Protein AF-A0A970I4Y8-F1 (afdb_monomer_lite)

Foldseek 3Di:
DDDDDDDDDDDDDDDDDDDDDDDDDPPDDPPDPDPPPPPPPDPADDDPDLEAEAEAEQDPVQWDDPLWEIEREFDDAADPDEHHYEYADPSDDPVLVQDLVFDVVNHFKYWYKYFPVVVVVVQVVVCVVDPPDDDDDFRKMKIWIWGDDPPGIDIHIDIDRCPPPVRHHHYHYDHHDDDPPKQKFQDKDWADACVVPHDPVVVLVVVLVVLQVVLCVVVVHDFDQPDKDAPDDRRTIMTTTSCPVDDPNSSRVSRVVSCVSVVHDIDHYTYIDID

Radius of gyration: 30.37 Å; chains: 1; bounding box: 74×80×84 Å

pLDDT: mean 82.79, std 20.63, range [27.03, 98.25]

Secondary structure (DSSP, 8-state):
------------------------------------PPP----------SEEEEEEEE-GGGEEESSSEEEE-S-----SSPEEEEE--TTS-GGGGT-TTTS-TT--EEEEEEE-HHHHHHHHHHHHHSTT-------EEEEEEEEE-SS-EEEEEEEEETT-TTS--EEEEE---PPTTPPEESEEEEE--SSTTPPGGGGGHHHHHHHHHHHHHHHT-----SEEEE-SSSS-EEEEE--TTS-HHHHHHHHHHHHHHTTPPSPEEE--EE-

Structure (mmCIF, N/CA/C/O backbone):
data_AF-A0A970I4Y8-F1
#
_entry.id   AF-A0A970I4Y8-F1
#
loop_
_atom_site.group_PDB
_atom_site.id
_atom_site.type_symbol
_atom_site.label_atom_id
_atom_site.label_alt_id
_atom_site.label_comp_id
_atom_site.label_asym_id
_atom_site.label_entity_id
_atom_site.label_seq_id
_atom_site.pdbx_PDB_ins_code
_atom_site.Cartn_x
_atom_site.Cartn_y
_atom_site.Cartn_z
_atom_site.occupancy
_atom_site.B_iso_or_equiv
_atom_site.auth_seq_id
_atom_site.auth_comp_id
_atom_site.auth_asym_id
_atom_site.auth_atom_id
_atom_site.pdbx_PDB_model_num
ATOM 1 N N . MET A 1 1 ? 44.609 -2.420 54.137 1.00 35.28 1 MET A N 1
ATOM 2 C CA . MET A 1 1 ? 46.014 -2.888 54.235 1.00 35.28 1 MET A CA 1
ATOM 3 C C . MET A 1 1 ? 46.009 -4.396 53.995 1.00 35.28 1 MET A C 1
ATOM 5 O O . MET A 1 1 ? 45.432 -5.102 54.798 1.00 35.28 1 MET A O 1
ATOM 9 N N . LYS A 1 2 ? 46.221 -4.846 52.751 1.00 36.97 2 LYS A N 1
ATOM 10 C CA . LYS A 1 2 ? 47.486 -5.354 52.164 1.00 36.97 2 LYS A CA 1
ATOM 11 C C . LYS A 1 2 ? 48.001 -6.670 52.781 1.00 36.97 2 LYS A C 1
ATOM 13 O O . LYS A 1 2 ? 48.524 -6.631 53.887 1.00 36.97 2 LYS A O 1
ATOM 18 N N . ARG A 1 3 ? 47.933 -7.742 51.965 1.00 36.00 3 ARG A N 1
ATOM 19 C CA . ARG A 1 3 ? 48.848 -8.903 51.732 1.00 36.00 3 ARG A CA 1
ATOM 20 C C . ARG A 1 3 ? 47.960 -10.098 51.326 1.00 36.00 3 ARG A C 1
ATOM 22 O O . ARG A 1 3 ? 47.143 -10.507 52.131 1.00 36.00 3 ARG A O 1
ATOM 29 N N . LEU A 1 4 ? 47.848 -10.551 50.072 1.00 37.81 4 LEU A N 1
ATOM 30 C CA . LEU A 1 4 ? 48.810 -10.946 49.021 1.00 37.81 4 LEU A CA 1
ATOM 31 C C . LEU A 1 4 ? 49.677 -12.159 49.408 1.00 37.81 4 LEU A C 1
ATOM 33 O O . LEU A 1 4 ? 50.537 -12.003 50.267 1.00 37.81 4 LEU A O 1
ATOM 37 N N . LEU A 1 5 ? 49.434 -13.305 48.751 1.00 33.72 5 LEU A N 1
ATOM 38 C CA . LEU A 1 5 ? 50.383 -14.258 48.120 1.00 33.72 5 LEU A CA 1
ATOM 39 C C . LEU A 1 5 ? 49.566 -15.506 47.668 1.00 33.72 5 LEU A C 1
ATOM 41 O O . LEU A 1 5 ? 48.946 -16.150 48.504 1.00 33.72 5 LEU A O 1
ATOM 45 N N . THR A 1 6 ? 49.265 -15.725 46.377 1.00 37.78 6 THR A N 1
ATOM 46 C CA . THR A 1 6 ? 50.022 -16.521 45.368 1.00 37.78 6 THR A CA 1
ATOM 47 C C . THR A 1 6 ? 50.495 -17.903 45.841 1.00 37.78 6 THR A C 1
ATOM 49 O O . THR A 1 6 ? 51.315 -17.956 46.749 1.00 37.78 6 THR A O 1
ATOM 52 N N . LEU A 1 7 ? 50.120 -18.996 45.155 1.00 32.03 7 LEU A N 1
ATOM 53 C CA . LEU A 1 7 ? 50.908 -19.604 44.059 1.00 32.03 7 LEU A CA 1
ATOM 54 C C . LEU A 1 7 ? 50.367 -21.004 43.652 1.00 32.03 7 LEU A C 1
ATOM 56 O O . LEU A 1 7 ? 50.237 -21.912 44.461 1.00 32.03 7 LEU A O 1
ATOM 60 N N . THR A 1 8 ? 50.038 -21.091 42.366 1.00 36.03 8 THR A N 1
ATOM 61 C CA . THR A 1 8 ? 50.173 -22.148 41.345 1.00 36.03 8 THR A CA 1
ATOM 62 C C . THR A 1 8 ? 50.774 -23.547 41.655 1.00 36.03 8 THR A C 1
ATOM 64 O O . THR A 1 8 ? 51.795 -23.656 42.321 1.00 36.03 8 THR A O 1
ATOM 67 N N . VAL A 1 9 ? 50.241 -24.550 40.916 1.00 33.53 9 VAL A N 1
ATOM 68 C CA . VAL A 1 9 ? 50.943 -25.554 40.056 1.00 33.53 9 VAL A CA 1
ATOM 69 C C . VAL A 1 9 ? 50.922 -27.068 40.420 1.00 33.53 9 VAL A C 1
ATOM 71 O O . VAL A 1 9 ? 51.424 -27.499 41.447 1.00 33.53 9 VAL A O 1
ATOM 74 N N . LEU A 1 10 ? 50.454 -27.834 39.412 1.00 31.59 10 LEU A N 1
ATOM 75 C CA . LEU A 1 10 ? 50.935 -29.113 38.832 1.00 31.59 10 LEU A CA 1
ATOM 76 C C . LEU A 1 10 ? 50.140 -30.432 38.962 1.00 31.59 10 LEU A C 1
ATOM 78 O O . LEU A 1 10 ? 49.883 -30.959 40.037 1.00 31.59 10 LEU A O 1
ATOM 82 N N . LEU A 1 11 ? 49.890 -30.964 37.755 1.00 37.06 11 LEU A N 1
ATOM 83 C CA . LEU A 1 11 ? 49.613 -32.331 37.301 1.00 37.06 11 LEU A CA 1
ATOM 84 C C . LEU A 1 11 ? 50.431 -33.453 37.968 1.00 37.06 11 LEU A C 1
ATOM 86 O O . LEU A 1 11 ? 51.620 -33.277 38.208 1.00 37.06 11 LEU A O 1
ATOM 90 N N . LEU A 1 12 ? 49.828 -34.652 38.001 1.00 30.31 12 LEU A N 1
ATOM 91 C CA . LEU A 1 12 ? 50.399 -35.962 37.605 1.00 30.31 12 LEU A CA 1
ATOM 92 C C . LEU A 1 12 ? 49.217 -36.953 37.472 1.00 30.31 12 LEU A C 1
ATOM 94 O O . LEU A 1 12 ? 48.458 -37.134 38.416 1.00 30.31 12 LEU A O 1
ATOM 98 N N . LEU A 1 13 ? 48.816 -37.347 36.256 1.00 32.25 13 LEU A N 1
ATOM 99 C CA . LEU A 1 13 ? 49.192 -38.593 35.560 1.00 32.25 13 LEU A CA 1
ATOM 100 C C . LEU A 1 13 ? 49.173 -39.845 36.446 1.00 32.25 13 LEU A C 1
ATOM 102 O O . LEU A 1 13 ? 50.065 -40.016 37.266 1.00 32.25 13 LEU A O 1
ATOM 106 N N . LEU A 1 14 ? 48.246 -40.766 36.157 1.00 31.88 14 LEU A N 1
ATOM 107 C CA . LEU A 1 14 ? 48.486 -42.205 36.263 1.00 31.88 14 LEU A CA 1
ATOM 108 C C . LEU A 1 14 ? 47.699 -42.953 35.177 1.00 31.88 14 LEU A C 1
ATOM 110 O O . LEU A 1 14 ? 46.480 -42.858 35.052 1.00 31.88 14 LEU A O 1
ATOM 114 N N . SER A 1 15 ? 48.491 -43.649 34.377 1.00 33.28 15 SER A N 1
ATOM 115 C CA . SER A 1 15 ? 48.207 -44.601 33.316 1.00 33.28 15 SER A CA 1
ATOM 116 C C . SER A 1 15 ? 47.706 -45.947 33.848 1.00 33.28 15 SER A C 1
ATOM 118 O O . SER A 1 15 ? 48.212 -46.439 34.856 1.00 33.28 15 SER A O 1
ATOM 120 N N . CYS A 1 16 ? 46.829 -46.604 33.088 1.00 27.03 16 CYS A N 1
ATOM 121 C CA . CYS A 1 16 ? 46.860 -48.060 32.944 1.00 27.03 16 CYS A CA 1
ATOM 122 C C . CYS A 1 16 ? 46.415 -48.465 31.533 1.00 27.03 16 CYS A C 1
ATOM 124 O O . CYS A 1 16 ? 45.254 -48.314 31.155 1.00 27.03 16 CYS A O 1
ATOM 126 N N . ASP A 1 17 ? 47.399 -48.967 30.790 1.00 29.50 17 ASP A N 1
ATOM 127 C CA . ASP A 1 17 ? 47.318 -49.969 29.724 1.00 29.50 17 ASP A CA 1
ATOM 128 C C . ASP A 1 17 ? 46.412 -51.144 30.149 1.00 29.50 17 ASP A C 1
ATOM 130 O O . ASP A 1 17 ? 46.233 -51.394 31.334 1.00 29.50 17 ASP A O 1
ATOM 134 N N . SER A 1 18 ? 45.845 -52.017 29.326 1.00 32.19 18 SER A N 1
ATOM 135 C CA . SER A 1 18 ? 45.841 -52.301 27.894 1.00 32.19 18 SER A CA 1
ATOM 136 C C . SER A 1 18 ? 44.821 -53.438 27.730 1.00 32.19 18 SER A C 1
ATOM 138 O O . SER A 1 18 ? 44.661 -54.256 28.635 1.00 32.19 18 SER A O 1
ATOM 140 N N . ASN A 1 19 ? 44.149 -53.526 26.587 1.00 31.47 19 ASN A N 1
ATOM 141 C CA . ASN A 1 19 ? 44.097 -54.787 25.849 1.00 31.47 19 ASN A CA 1
ATOM 142 C C . ASN A 1 19 ? 43.511 -54.544 24.466 1.00 31.47 19 ASN A C 1
ATOM 144 O O . ASN A 1 19 ? 42.343 -54.201 24.287 1.00 31.47 19 ASN A O 1
ATOM 148 N N . ALA A 1 20 ? 44.397 -54.711 23.493 1.00 31.94 20 ALA A N 1
ATOM 149 C CA . ALA A 1 20 ? 44.094 -54.769 22.088 1.00 31.94 20 ALA A CA 1
ATOM 150 C C . ALA A 1 20 ? 43.416 -56.104 21.769 1.00 31.94 20 ALA A C 1
ATOM 152 O O . ALA A 1 20 ? 43.935 -57.169 22.099 1.00 31.94 20 ALA A O 1
ATOM 153 N N . GLN A 1 21 ? 42.303 -56.038 21.048 1.00 34.28 21 GLN A N 1
ATOM 154 C CA . GLN A 1 21 ? 41.848 -57.133 20.209 1.00 34.28 21 GLN A CA 1
ATOM 155 C C . GLN A 1 21 ? 41.729 -56.567 18.794 1.00 34.28 21 GLN A C 1
ATOM 157 O O . GLN A 1 21 ? 40.878 -55.727 18.507 1.00 34.28 21 GLN A O 1
ATOM 162 N N . GLN A 1 22 ? 42.688 -56.956 17.950 1.00 33.66 22 GLN A N 1
ATOM 163 C CA . GLN A 1 22 ? 42.722 -56.660 16.523 1.00 33.66 22 GLN A CA 1
ATOM 164 C C . GLN A 1 22 ? 41.515 -57.314 15.855 1.00 33.66 22 GLN A C 1
ATOM 166 O O . GLN A 1 22 ? 41.485 -58.531 15.692 1.00 33.66 22 GLN A O 1
ATOM 171 N N . ASP A 1 23 ? 40.560 -56.495 15.428 1.00 33.84 23 ASP A N 1
ATOM 172 C CA . ASP A 1 23 ? 39.566 -56.887 14.437 1.00 33.84 23 ASP A CA 1
ATOM 173 C C . ASP A 1 23 ? 39.985 -56.232 13.114 1.00 33.84 23 ASP A C 1
ATOM 175 O O . ASP A 1 23 ? 39.807 -55.032 12.891 1.00 33.84 23 ASP A O 1
ATOM 179 N N . ASN A 1 24 ? 40.649 -57.018 12.262 1.00 38.47 24 ASN A N 1
ATOM 180 C CA . ASN A 1 24 ? 41.023 -56.633 10.903 1.00 38.47 24 ASN A CA 1
ATOM 181 C C . ASN A 1 24 ? 39.748 -56.473 10.068 1.00 38.47 24 ASN A C 1
ATOM 183 O O . ASN A 1 24 ? 39.299 -57.401 9.396 1.00 38.47 24 ASN A O 1
ATOM 187 N N . ARG A 1 25 ? 39.167 -55.274 10.093 1.00 32.78 25 ARG A N 1
ATOM 188 C CA . ARG A 1 25 ? 38.229 -54.817 9.070 1.00 32.78 25 ARG A CA 1
ATOM 189 C C . ARG A 1 25 ? 38.929 -53.769 8.232 1.00 32.78 25 ARG A C 1
ATOM 191 O O . ARG A 1 25 ? 39.316 -52.713 8.721 1.00 32.78 25 ARG A O 1
ATOM 198 N N . THR A 1 26 ? 39.101 -54.099 6.963 1.00 34.47 26 THR A N 1
ATOM 199 C CA . THR A 1 26 ? 39.532 -53.206 5.897 1.00 34.47 26 THR A CA 1
ATOM 200 C C . THR A 1 26 ? 38.706 -51.924 5.972 1.00 34.47 26 THR A C 1
ATOM 202 O O . THR A 1 26 ? 37.503 -51.930 5.710 1.00 34.47 26 THR A O 1
ATOM 205 N N . ILE A 1 27 ? 39.346 -50.825 6.369 1.00 34.75 27 ILE A N 1
ATOM 206 C CA . ILE A 1 27 ? 38.778 -49.485 6.266 1.00 34.75 27 ILE A CA 1
ATOM 207 C C . ILE A 1 27 ? 38.755 -49.171 4.773 1.00 34.75 27 ILE A C 1
ATOM 209 O O . ILE A 1 27 ? 39.760 -48.769 4.191 1.00 34.75 27 ILE A O 1
ATOM 213 N N . GLY A 1 28 ? 37.614 -49.419 4.134 1.00 33.16 28 GLY A N 1
ATOM 214 C CA . GLY A 1 28 ? 37.292 -48.744 2.889 1.00 33.16 28 GLY A CA 1
ATOM 215 C C . GLY A 1 28 ? 37.228 -47.254 3.196 1.00 33.16 28 GLY A C 1
ATOM 216 O O . GLY A 1 28 ? 36.425 -46.829 4.026 1.00 33.16 28 GLY A O 1
ATOM 217 N N . ILE A 1 29 ? 38.114 -46.481 2.576 1.00 39.41 29 ILE A N 1
ATOM 218 C CA . ILE A 1 29 ? 38.013 -45.025 2.533 1.00 39.41 29 ILE A CA 1
ATOM 219 C C . ILE A 1 29 ? 36.623 -44.708 1.954 1.00 39.41 29 ILE A C 1
ATOM 221 O O . ILE A 1 29 ? 36.302 -45.203 0.871 1.00 39.41 29 ILE A O 1
ATOM 225 N N . PRO A 1 30 ? 35.756 -43.956 2.654 1.00 38.25 30 PRO A N 1
ATOM 226 C CA . PRO A 1 30 ? 34.508 -43.498 2.069 1.00 38.25 30 PRO A CA 1
ATOM 227 C C . PRO A 1 30 ? 34.825 -42.420 1.025 1.00 38.25 30 PRO A C 1
ATOM 229 O O . PRO A 1 30 ? 34.915 -41.236 1.346 1.00 38.25 30 PRO A O 1
ATOM 232 N N . ASP A 1 31 ? 34.990 -42.832 -0.230 1.00 47.09 31 ASP A N 1
ATOM 233 C CA . ASP A 1 31 ? 35.135 -41.949 -1.396 1.00 47.09 31 ASP A CA 1
ATOM 234 C C . ASP A 1 31 ? 33.790 -41.323 -1.800 1.00 47.09 31 ASP A C 1
ATOM 236 O O . ASP A 1 31 ? 33.355 -41.414 -2.942 1.00 47.09 31 ASP A O 1
ATOM 240 N N . ASP A 1 32 ? 33.099 -40.688 -0.857 1.00 45.00 32 ASP A N 1
ATOM 241 C CA . ASP A 1 32 ? 32.022 -39.753 -1.174 1.00 45.00 32 ASP A CA 1
ATOM 242 C C . ASP A 1 32 ? 31.850 -38.778 -0.002 1.00 45.00 32 ASP A C 1
ATOM 244 O O . ASP A 1 32 ? 30.956 -38.890 0.841 1.00 45.00 32 ASP A O 1
ATOM 248 N N . PHE A 1 33 ? 32.739 -37.777 0.033 1.00 41.94 33 PHE A N 1
ATOM 249 C CA . PHE A 1 33 ? 32.455 -36.489 0.661 1.00 41.94 33 PHE A CA 1
ATOM 250 C C . PHE A 1 33 ? 31.042 -36.080 0.269 1.00 41.94 33 PHE A C 1
ATOM 252 O O . PHE A 1 33 ? 30.758 -35.932 -0.920 1.00 41.94 33 PHE A O 1
ATOM 259 N N . GLY A 1 34 ? 30.174 -35.953 1.275 1.00 43.34 34 GLY A N 1
ATOM 260 C CA . GLY A 1 34 ? 28.738 -35.766 1.137 1.00 43.34 34 GLY A CA 1
ATOM 261 C C . GLY A 1 34 ? 28.360 -34.956 -0.095 1.00 43.34 34 GLY A C 1
ATOM 262 O O . GLY A 1 34 ? 28.391 -33.725 -0.081 1.00 43.34 34 GLY A O 1
ATOM 263 N N . LYS A 1 35 ? 27.956 -35.669 -1.152 1.00 35.25 35 LYS A N 1
ATOM 264 C CA . LYS A 1 35 ? 27.194 -35.101 -2.254 1.00 35.25 35 LYS A CA 1
ATOM 265 C C . LYS A 1 35 ? 25.899 -34.605 -1.633 1.00 35.25 35 LYS A C 1
ATOM 267 O O . LYS A 1 35 ? 24.935 -35.355 -1.478 1.00 35.25 35 LYS A O 1
ATOM 272 N N . VAL A 1 36 ? 25.902 -33.339 -1.220 1.00 39.25 36 VAL A N 1
ATOM 273 C CA . VAL A 1 36 ? 24.688 -32.573 -0.975 1.00 39.25 36 VAL A CA 1
ATOM 274 C C . VAL A 1 36 ? 23.862 -32.782 -2.231 1.00 39.25 36 VAL A C 1
ATOM 276 O O . VAL A 1 36 ? 24.245 -32.318 -3.306 1.00 39.25 36 VAL A O 1
ATOM 279 N N . LYS A 1 37 ? 22.780 -33.565 -2.126 1.00 36.81 37 LYS A N 1
ATOM 280 C CA . LYS A 1 37 ? 21.811 -33.681 -3.216 1.00 36.81 37 LYS A CA 1
ATOM 281 C C . LYS A 1 37 ? 21.508 -32.245 -3.636 1.00 36.81 37 LYS A C 1
ATOM 283 O O . LYS A 1 37 ? 21.139 -31.468 -2.748 1.00 36.81 37 LYS A O 1
ATOM 288 N N . PRO A 1 38 ? 21.713 -31.860 -4.908 1.00 36.91 38 PRO A N 1
ATOM 289 C CA . PRO A 1 38 ? 21.449 -30.496 -5.322 1.00 36.91 38 PRO A CA 1
ATOM 290 C C . PRO A 1 38 ? 20.025 -30.174 -4.882 1.00 36.91 38 PRO A C 1
ATOM 292 O O . PRO A 1 38 ? 19.093 -30.915 -5.215 1.00 36.91 38 PRO A O 1
ATOM 295 N N . LYS A 1 39 ? 19.870 -29.129 -4.052 1.00 40.12 39 LYS A N 1
ATOM 296 C CA . LYS A 1 39 ? 18.553 -28.562 -3.759 1.00 40.12 39 LYS A CA 1
ATOM 297 C C . LYS A 1 39 ? 17.879 -28.419 -5.115 1.00 40.12 39 LYS A C 1
ATOM 299 O O . LYS A 1 39 ? 18.439 -27.773 -5.999 1.00 40.12 39 LYS A O 1
ATOM 304 N N . LYS A 1 40 ? 16.748 -29.106 -5.292 1.00 37.59 40 LYS A N 1
ATOM 305 C CA . LYS A 1 40 ? 15.924 -29.033 -6.499 1.00 37.59 40 LYS A CA 1
ATOM 306 C C . LYS A 1 40 ? 15.826 -27.554 -6.859 1.00 37.59 40 LYS A C 1
ATOM 308 O O . LYS A 1 40 ? 15.313 -26.801 -6.038 1.00 37.59 40 LYS A O 1
ATOM 313 N N . ALA A 1 41 ? 16.414 -27.158 -7.991 1.00 43.00 41 ALA A N 1
ATOM 314 C CA . ALA A 1 41 ? 16.495 -25.759 -8.385 1.00 43.00 41 ALA A CA 1
ATOM 315 C C . ALA A 1 41 ? 15.087 -25.171 -8.288 1.00 43.00 41 ALA A C 1
ATOM 317 O O . ALA A 1 41 ? 14.169 -25.648 -8.964 1.00 43.00 41 ALA A O 1
ATOM 318 N N . GLU A 1 42 ? 14.894 -24.228 -7.365 1.00 53.69 42 GLU A N 1
ATOM 319 C CA . GLU A 1 42 ? 13.631 -23.517 -7.271 1.00 53.69 42 GLU A CA 1
ATOM 320 C C . GLU A 1 42 ? 13.412 -22.855 -8.627 1.00 53.69 42 GLU A C 1
ATOM 322 O O . GLU A 1 42 ? 14.309 -22.228 -9.196 1.00 53.69 42 GLU A O 1
ATOM 327 N N . LYS A 1 43 ? 12.250 -23.131 -9.216 1.00 58.09 43 LYS A N 1
ATOM 328 C CA . LYS A 1 43 ? 11.921 -22.665 -10.554 1.00 58.09 43 LYS A CA 1
ATOM 329 C C . LYS A 1 43 ? 11.893 -21.141 -10.512 1.00 58.09 43 LYS A C 1
ATOM 331 O O . LYS A 1 43 ? 10.981 -20.575 -9.921 1.00 58.09 43 LYS A O 1
ATOM 336 N N . LYS A 1 44 ? 12.891 -20.517 -11.137 1.00 68.69 44 LYS A N 1
ATOM 337 C CA . LYS A 1 44 ? 13.008 -19.065 -11.238 1.00 68.69 44 LYS A CA 1
ATOM 338 C C . LYS A 1 44 ? 11.735 -18.493 -11.868 1.00 68.69 44 LYS A C 1
ATOM 340 O O . LYS A 1 44 ? 11.203 -19.071 -12.819 1.00 68.69 44 LYS A O 1
ATOM 345 N N . PHE A 1 45 ? 11.240 -17.390 -11.316 1.00 77.56 45 PHE A N 1
ATOM 346 C CA . PHE A 1 45 ? 10.123 -16.648 -11.890 1.00 77.56 45 PHE A CA 1
ATOM 347 C C . PHE A 1 45 ? 10.435 -16.244 -13.338 1.00 77.56 45 PHE A C 1
ATOM 349 O O . PHE A 1 45 ? 11.493 -15.688 -13.632 1.00 77.56 45 PHE A O 1
ATOM 356 N N . GLU A 1 46 ? 9.501 -16.534 -14.240 1.00 80.00 46 GLU A N 1
ATOM 357 C CA . GLU A 1 46 ? 9.603 -16.214 -15.660 1.00 80.00 46 GLU A CA 1
ATOM 358 C C . GLU A 1 46 ? 8.287 -15.617 -16.143 1.00 80.00 46 GLU A C 1
ATOM 360 O O . GLU A 1 46 ? 7.215 -16.182 -15.917 1.00 80.00 46 GLU A O 1
ATOM 365 N N . ILE A 1 47 ? 8.381 -14.509 -16.877 1.00 81.25 47 ILE A N 1
ATOM 366 C CA . ILE A 1 47 ? 7.237 -13.927 -17.578 1.00 81.25 47 ILE A CA 1
ATOM 367 C C . ILE A 1 47 ? 7.114 -14.604 -18.935 1.00 81.25 47 ILE A C 1
ATOM 369 O O . ILE A 1 47 ? 7.987 -14.463 -19.801 1.00 81.25 47 ILE A O 1
ATOM 373 N N . LYS A 1 48 ? 6.039 -15.372 -19.096 1.00 79.25 48 LYS A N 1
ATOM 374 C CA . LYS A 1 48 ? 5.741 -16.110 -20.327 1.00 79.25 48 LYS A CA 1
ATOM 375 C C . LYS A 1 48 ? 4.901 -15.302 -21.304 1.00 79.25 48 LYS A C 1
ATOM 377 O O . LYS A 1 48 ? 5.087 -15.451 -22.507 1.00 79.25 48 LYS A O 1
ATOM 382 N N . ASP A 1 49 ? 4.040 -14.439 -20.782 1.00 78.62 49 ASP A N 1
ATOM 383 C CA . ASP A 1 49 ? 3.095 -13.681 -21.587 1.00 78.62 49 ASP A CA 1
ATOM 384 C C . ASP A 1 49 ? 3.710 -12.364 -22.059 1.00 78.62 49 ASP A C 1
ATOM 386 O O . ASP A 1 49 ? 4.312 -11.618 -21.287 1.00 78.62 49 ASP A O 1
ATOM 390 N N . SER A 1 50 ? 3.527 -12.065 -23.342 1.00 84.88 50 SER A N 1
ATOM 391 C CA . SER A 1 50 ? 3.858 -10.760 -23.925 1.00 84.88 50 SER A CA 1
ATOM 392 C C . SER A 1 50 ? 2.807 -9.693 -23.613 1.00 84.88 50 SER A C 1
ATOM 394 O O . SER A 1 50 ? 3.049 -8.513 -23.836 1.00 84.88 50 SER A O 1
ATOM 396 N N . ILE A 1 51 ? 1.633 -10.080 -23.109 1.00 91.06 51 ILE A N 1
ATOM 397 C CA . ILE A 1 51 ? 0.553 -9.160 -22.747 1.00 91.06 51 ILE A CA 1
ATOM 398 C C . ILE A 1 51 ? 0.123 -9.474 -21.321 1.00 91.06 51 ILE A C 1
ATOM 400 O O . ILE A 1 51 ? -0.300 -10.590 -21.028 1.00 91.06 51 ILE A O 1
ATOM 404 N N . ILE A 1 52 ? 0.208 -8.477 -20.446 1.00 94.06 52 ILE A N 1
ATOM 405 C CA . ILE A 1 52 ? -0.199 -8.579 -19.047 1.00 94.06 52 ILE A CA 1
ATOM 406 C C . ILE A 1 52 ? -1.434 -7.703 -18.859 1.00 94.06 52 ILE A C 1
ATOM 408 O O . ILE A 1 52 ? -1.375 -6.484 -19.016 1.00 94.06 52 ILE A O 1
ATOM 412 N N . ASN A 1 53 ? -2.562 -8.339 -18.550 1.00 95.00 53 ASN A N 1
ATOM 413 C CA . ASN A 1 53 ? -3.854 -7.675 -18.390 1.00 95.00 53 ASN A CA 1
ATOM 414 C C . ASN A 1 53 ? -4.144 -7.303 -16.936 1.00 95.00 53 ASN A C 1
ATOM 416 O O . ASN A 1 53 ? -3.571 -7.884 -16.018 1.00 95.00 53 ASN A O 1
ATOM 420 N N . ASN A 1 54 ? -5.097 -6.387 -16.743 1.00 95.56 54 ASN A N 1
ATOM 421 C CA . ASN A 1 54 ? -5.629 -6.000 -15.432 1.00 95.56 54 ASN A CA 1
ATOM 422 C C . ASN A 1 54 ? -4.558 -5.453 -14.476 1.00 95.56 54 ASN A C 1
ATOM 424 O O . ASN A 1 54 ? -4.579 -5.727 -13.277 1.00 95.56 54 ASN A O 1
ATOM 428 N N . VAL A 1 55 ? -3.609 -4.684 -15.013 1.00 97.56 55 VAL A N 1
ATOM 429 C CA . VAL A 1 55 ? -2.537 -4.075 -14.221 1.00 97.56 55 VAL A CA 1
ATOM 430 C C . VAL A 1 55 ? -3.082 -2.847 -13.497 1.00 97.56 55 VAL A C 1
ATOM 432 O O . VAL A 1 55 ? -3.422 -1.850 -14.131 1.00 97.56 55 VAL A O 1
ATOM 435 N N . ILE A 1 56 ? -3.151 -2.888 -12.169 1.00 98.00 56 ILE A N 1
ATOM 436 C CA . ILE A 1 56 ? -3.553 -1.735 -11.358 1.00 98.00 56 ILE A CA 1
ATOM 437 C C . ILE A 1 56 ? -2.410 -0.723 -11.348 1.00 98.00 56 ILE A C 1
ATOM 439 O O . ILE A 1 56 ? -1.333 -1.013 -10.825 1.00 98.00 56 ILE A O 1
ATOM 443 N N . LEU A 1 57 ? -2.635 0.465 -11.906 1.00 96.88 57 LEU A N 1
ATOM 444 C CA . LEU A 1 57 ? -1.646 1.540 -11.892 1.00 96.88 57 LEU A CA 1
ATOM 445 C C . LEU A 1 57 ? -1.781 2.390 -10.624 1.00 96.88 57 LEU A C 1
ATOM 447 O O . LEU A 1 57 ? -2.790 3.064 -10.431 1.00 96.88 57 LEU A O 1
ATOM 451 N N . ILE A 1 58 ? -0.735 2.403 -9.800 1.00 97.00 58 ILE A N 1
ATOM 452 C CA . ILE A 1 58 ? -0.590 3.343 -8.688 1.00 97.00 58 ILE A CA 1
ATOM 453 C C . ILE A 1 58 ? 0.186 4.557 -9.208 1.00 97.00 58 ILE A C 1
ATOM 455 O O . ILE A 1 58 ? 1.409 4.511 -9.385 1.00 97.00 58 ILE A O 1
ATOM 459 N N . GLU A 1 59 ? -0.550 5.627 -9.503 1.00 94.81 59 GLU A N 1
ATOM 460 C CA . GLU A 1 59 ? -0.011 6.924 -9.924 1.00 94.81 59 GLU A CA 1
ATOM 461 C C . GLU A 1 59 ? 0.509 7.717 -8.710 1.00 94.81 59 GLU A C 1
ATOM 463 O O . GLU A 1 59 ? -0.017 7.590 -7.602 1.00 94.81 59 GLU A O 1
ATOM 468 N N . LYS A 1 60 ? 1.540 8.551 -8.903 1.00 94.62 60 LYS A N 1
ATOM 469 C CA . LYS A 1 60 ? 2.184 9.308 -7.807 1.00 94.62 60 LYS A CA 1
ATOM 470 C C . LYS A 1 60 ? 1.210 10.272 -7.132 1.00 94.62 60 LYS A C 1
ATOM 472 O O . LYS A 1 60 ? 1.282 10.512 -5.933 1.00 94.62 60 LYS A O 1
ATOM 477 N N . GLU A 1 61 ? 0.279 10.792 -7.918 1.00 94.81 61 GLU A N 1
ATOM 478 C CA . GLU A 1 61 ? -0.779 11.724 -7.549 1.00 94.81 61 GLU A CA 1
ATOM 479 C C . GLU A 1 61 ? -1.804 11.092 -6.597 1.00 94.81 61 GLU A C 1
ATOM 481 O O . GLU A 1 61 ? -2.531 11.803 -5.908 1.00 94.81 61 GLU A O 1
ATOM 486 N N . LYS A 1 62 ? -1.861 9.756 -6.540 1.00 94.75 62 LYS A N 1
ATOM 487 C CA . LYS A 1 62 ? -2.711 9.004 -5.611 1.00 94.75 62 LYS A CA 1
ATOM 488 C C . LYS A 1 62 ? -1.984 8.609 -4.327 1.00 94.75 62 LYS A C 1
ATOM 490 O O . LYS A 1 62 ? -2.611 8.022 -3.451 1.00 94.75 62 LYS A O 1
ATOM 495 N N . VAL A 1 63 ? -0.693 8.920 -4.200 1.00 96.56 63 VAL A N 1
ATOM 496 C CA . VAL A 1 63 ? 0.142 8.532 -3.059 1.00 96.56 63 VAL A CA 1
ATOM 497 C C . VAL A 1 63 ? 0.477 9.748 -2.200 1.00 96.56 63 VAL A C 1
ATOM 499 O O . VAL A 1 63 ? 1.173 10.677 -2.622 1.00 96.56 63 VAL A O 1
ATOM 502 N N . PHE A 1 64 ? 0.050 9.684 -0.944 1.00 96.62 64 PHE A N 1
ATOM 503 C CA . PHE A 1 64 ? 0.293 10.692 0.082 1.00 96.62 64 PHE A CA 1
ATOM 504 C C . PHE A 1 64 ? 1.215 10.104 1.140 1.00 96.62 64 PHE A C 1
ATOM 506 O O . PHE A 1 64 ? 1.038 8.962 1.559 1.00 96.62 64 PHE A O 1
ATOM 513 N N . THR A 1 65 ? 2.227 10.856 1.564 1.00 95.25 65 THR A N 1
ATOM 514 C CA . THR A 1 65 ? 3.229 10.349 2.503 1.00 95.25 65 THR A CA 1
ATOM 515 C C . THR A 1 65 ? 3.816 11.449 3.371 1.00 95.25 65 THR A C 1
ATOM 517 O O . THR A 1 65 ? 3.958 12.588 2.936 1.00 95.25 65 THR A O 1
ATOM 520 N N . ASN A 1 66 ? 4.207 11.077 4.587 1.00 89.31 66 ASN A N 1
ATOM 521 C CA . ASN A 1 66 ? 5.024 11.885 5.494 1.00 89.31 66 ASN A CA 1
ATOM 522 C C . ASN A 1 66 ? 6.477 11.368 5.588 1.00 89.31 66 ASN A C 1
ATOM 524 O O . ASN A 1 66 ? 7.192 11.687 6.534 1.00 89.31 66 ASN A O 1
ATOM 528 N N . GLY A 1 67 ? 6.888 10.508 4.650 1.00 85.75 67 GLY A N 1
ATOM 529 C CA . GLY A 1 67 ? 8.195 9.847 4.602 1.00 85.75 67 GLY A CA 1
ATOM 530 C C . GLY A 1 67 ? 8.250 8.490 5.311 1.00 85.75 67 GLY A C 1
ATOM 531 O O . GLY A 1 67 ? 9.055 7.647 4.929 1.00 85.75 67 GLY A O 1
ATOM 532 N N . SER A 1 68 ? 7.383 8.247 6.300 1.00 85.75 68 SER A N 1
ATOM 533 C CA . SER A 1 68 ? 7.326 6.973 7.041 1.00 85.75 68 SER A CA 1
ATOM 534 C C . SER A 1 68 ? 6.077 6.147 6.740 1.00 85.75 68 SER A C 1
ATOM 536 O O . SER A 1 68 ? 6.109 4.925 6.817 1.00 85.75 68 SER A O 1
ATOM 538 N N . ASN A 1 69 ? 4.975 6.798 6.383 1.00 91.62 69 ASN A N 1
ATOM 539 C CA . ASN A 1 69 ? 3.703 6.154 6.094 1.00 91.62 69 ASN A CA 1
ATOM 540 C C . ASN A 1 69 ? 3.151 6.613 4.763 1.00 91.62 69 ASN A C 1
ATOM 542 O O . ASN A 1 69 ? 3.470 7.708 4.295 1.00 91.62 69 ASN A O 1
ATOM 546 N N . PHE A 1 70 ? 2.321 5.765 4.168 1.00 96.06 70 PHE A N 1
ATOM 547 C CA . PHE A 1 70 ? 1.780 5.979 2.837 1.00 96.06 70 PHE A CA 1
ATOM 548 C C . PHE A 1 70 ? 0.274 5.771 2.867 1.00 96.06 70 PHE A C 1
ATOM 550 O O . PHE A 1 70 ? -0.198 4.771 3.395 1.00 96.06 70 PHE A O 1
ATOM 557 N N . LEU A 1 71 ? -0.479 6.695 2.289 1.00 96.81 71 LEU A N 1
ATOM 558 C CA . LEU A 1 71 ? -1.884 6.516 1.953 1.00 96.81 71 LEU A CA 1
ATOM 559 C C . LEU A 1 71 ? -1.983 6.471 0.433 1.00 96.81 71 LEU A C 1
ATOM 561 O O . LEU A 1 71 ? -1.552 7.410 -0.236 1.00 96.81 71 LEU A O 1
ATOM 565 N N . ILE A 1 72 ? -2.543 5.388 -0.100 1.00 96.88 72 ILE A N 1
ATOM 566 C CA . ILE A 1 72 ? -2.850 5.278 -1.526 1.00 96.88 72 ILE A CA 1
ATOM 567 C C . ILE A 1 72 ? -4.353 5.462 -1.684 1.00 96.88 72 ILE A C 1
ATOM 569 O O . ILE A 1 72 ? -5.132 4.584 -1.323 1.00 96.88 72 ILE A O 1
ATOM 573 N N . ASP A 1 73 ? -4.759 6.617 -2.199 1.00 95.19 73 ASP A N 1
ATOM 574 C CA . ASP A 1 73 ? -6.157 7.038 -2.298 1.00 95.19 73 ASP A CA 1
ATOM 575 C C . ASP A 1 73 ? -6.849 6.433 -3.531 1.00 95.19 73 ASP A C 1
ATOM 577 O O . ASP A 1 73 ? -7.184 7.117 -4.502 1.00 95.19 73 ASP A O 1
ATOM 581 N N . MET A 1 74 ? -6.984 5.106 -3.520 1.00 93.94 74 MET A N 1
ATOM 582 C CA . MET A 1 74 ? -7.672 4.332 -4.551 1.00 93.94 74 MET A CA 1
ATOM 583 C C . MET A 1 74 ? -8.165 2.983 -3.998 1.00 93.94 74 MET A C 1
ATOM 585 O O . MET A 1 74 ? -7.529 2.421 -3.100 1.00 93.94 74 MET A O 1
ATOM 589 N N . PRO A 1 75 ? -9.252 2.409 -4.540 1.00 92.88 75 PRO A N 1
ATOM 590 C CA . PRO A 1 75 ? -9.751 1.124 -4.074 1.00 92.88 75 PRO A CA 1
ATOM 591 C C . PRO A 1 75 ? -8.908 -0.026 -4.639 1.00 92.88 75 PRO A C 1
ATOM 593 O O . PRO A 1 75 ? -8.961 -0.337 -5.826 1.00 92.88 75 PRO A O 1
ATOM 596 N N . ILE A 1 76 ? -8.153 -0.709 -3.777 1.00 94.81 76 ILE A N 1
ATOM 597 C CA . ILE A 1 76 ? -7.487 -1.976 -4.116 1.00 94.81 76 ILE A CA 1
ATOM 598 C C . ILE A 1 76 ? -8.076 -3.061 -3.222 1.00 94.81 76 ILE A C 1
ATOM 600 O O . ILE A 1 76 ? -7.813 -3.111 -2.021 1.00 94.81 76 ILE A O 1
ATOM 604 N N . LYS A 1 77 ? -8.901 -3.925 -3.817 1.00 92.38 77 LYS A N 1
ATOM 605 C CA . LYS A 1 77 ? -9.613 -4.994 -3.109 1.00 92.38 77 LYS A CA 1
ATOM 606 C C . LYS A 1 77 ? -8.799 -6.290 -3.142 1.00 92.38 77 LYS A C 1
ATOM 608 O O . LYS A 1 77 ? -8.097 -6.575 -4.109 1.00 92.38 77 LYS A O 1
ATOM 613 N N . VAL A 1 78 ? -8.902 -7.082 -2.075 1.00 93.81 78 VAL A N 1
ATOM 614 C CA . VAL A 1 78 ? -8.357 -8.448 -2.042 1.00 93.81 78 VAL A CA 1
ATOM 615 C C . VAL A 1 78 ? -9.128 -9.311 -3.037 1.00 93.81 78 VAL A C 1
ATOM 617 O O . VAL A 1 78 ? -10.350 -9.211 -3.131 1.00 93.81 78 VAL A O 1
ATOM 620 N N . GLN A 1 79 ? -8.426 -10.199 -3.732 1.00 94.31 79 GLN A N 1
ATOM 621 C CA . GLN A 1 79 ? -9.031 -11.169 -4.638 1.00 94.31 79 GLN A CA 1
ATOM 622 C C . GLN A 1 79 ? -8.371 -12.540 -4.488 1.00 94.31 79 GLN A C 1
ATOM 624 O O . GLN A 1 79 ? -7.287 -12.686 -3.926 1.00 94.31 79 GLN A O 1
ATOM 629 N N . LYS A 1 80 ? -9.058 -13.574 -4.981 1.00 92.75 80 LYS A N 1
ATOM 630 C CA . LYS A 1 80 ? -8.550 -14.950 -4.942 1.00 92.75 80 LYS A CA 1
ATOM 631 C C . LYS A 1 80 ? -7.325 -15.132 -5.843 1.00 92.75 80 LYS A C 1
ATOM 633 O O . LYS A 1 80 ? -6.395 -15.840 -5.468 1.00 92.75 80 LYS A O 1
ATOM 638 N N . GLU A 1 81 ? -7.347 -14.492 -7.008 1.00 94.19 81 GLU A N 1
ATOM 639 C CA . GLU A 1 81 ? -6.279 -14.552 -8.006 1.00 94.19 81 GLU A CA 1
ATOM 640 C C . GLU A 1 81 ? -5.142 -13.561 -7.691 1.00 94.19 81 GLU A C 1
ATOM 642 O O . GLU A 1 81 ? -5.348 -12.599 -6.939 1.00 94.19 81 GLU A O 1
ATOM 647 N N . PRO A 1 82 ? -3.937 -13.745 -8.261 1.00 94.88 82 PRO A N 1
ATOM 648 C CA . PRO A 1 82 ? -2.848 -12.784 -8.114 1.00 94.88 82 PRO A CA 1
ATOM 649 C C . PRO A 1 82 ? -3.266 -11.375 -8.543 1.00 94.88 82 PRO A C 1
ATOM 651 O O . PRO A 1 82 ? -3.846 -11.193 -9.612 1.00 94.88 82 PRO A O 1
ATOM 654 N N . ILE A 1 83 ? -2.967 -10.366 -7.722 1.00 96.94 83 ILE A N 1
ATOM 655 C CA . ILE A 1 83 ? -3.135 -8.960 -8.122 1.00 96.94 83 ILE A CA 1
ATOM 656 C C . ILE A 1 83 ? -1.868 -8.512 -8.835 1.00 96.94 83 ILE A C 1
ATOM 658 O O . ILE A 1 83 ? -0.762 -8.775 -8.359 1.00 96.94 83 ILE A O 1
ATOM 662 N N . ILE A 1 84 ? -2.028 -7.802 -9.947 1.00 97.81 84 ILE A N 1
ATOM 663 C CA . ILE A 1 84 ? -0.917 -7.212 -10.687 1.00 97.81 84 ILE A CA 1
ATOM 664 C C . ILE A 1 84 ? -0.932 -5.707 -10.447 1.00 97.81 84 ILE A C 1
ATOM 666 O O . ILE A 1 84 ? -1.919 -5.039 -10.746 1.00 97.81 84 ILE A O 1
ATOM 670 N N . ILE A 1 85 ? 0.149 -5.177 -9.883 1.00 98.25 85 ILE A N 1
ATOM 671 C CA . ILE A 1 85 ? 0.269 -3.770 -9.494 1.00 98.25 85 ILE A CA 1
ATOM 672 C C . ILE A 1 85 ? 1.459 -3.170 -10.218 1.00 98.25 85 ILE A C 1
ATOM 674 O O . ILE A 1 85 ? 2.560 -3.699 -10.124 1.00 98.25 85 ILE A O 1
ATOM 678 N N . PHE A 1 86 ? 1.266 -2.035 -10.876 1.00 97.88 86 PHE A N 1
ATOM 679 C CA . PHE A 1 86 ? 2.356 -1.180 -11.317 1.00 97.88 86 PHE A CA 1
ATOM 680 C C . PHE A 1 86 ? 2.476 0.006 -10.364 1.00 97.88 86 PHE A C 1
ATOM 682 O O . PHE A 1 86 ? 1.632 0.900 -10.375 1.00 97.88 86 PHE A O 1
ATOM 689 N N . ASN A 1 87 ? 3.529 0.032 -9.547 1.00 97.44 87 ASN A N 1
ATOM 690 C CA . ASN A 1 87 ? 3.829 1.172 -8.691 1.00 97.44 87 ASN A CA 1
ATOM 691 C C . ASN A 1 87 ? 4.735 2.163 -9.433 1.0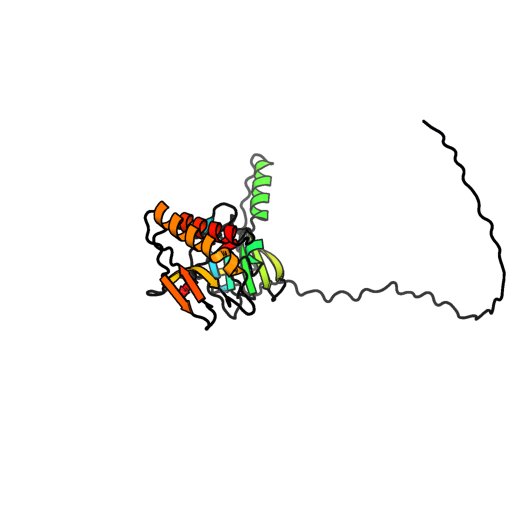0 97.44 87 ASN A C 1
ATOM 693 O O . ASN A 1 87 ? 5.923 1.903 -9.646 1.00 97.44 87 ASN A O 1
ATOM 697 N N . ASN A 1 88 ? 4.173 3.312 -9.814 1.00 94.94 88 ASN A N 1
ATOM 698 C CA . ASN A 1 88 ? 4.920 4.389 -10.459 1.00 94.94 88 ASN A CA 1
ATOM 699 C C . ASN A 1 88 ? 5.485 5.408 -9.449 1.00 94.94 88 ASN A C 1
ATOM 701 O O . ASN A 1 88 ? 6.073 6.410 -9.860 1.00 94.94 88 ASN A O 1
ATOM 705 N N . ASP A 1 89 ? 5.340 5.164 -8.144 1.00 95.19 89 ASP A N 1
ATOM 706 C CA . ASP A 1 89 ? 5.871 6.013 -7.082 1.00 95.19 89 ASP A CA 1
ATOM 707 C C . ASP A 1 89 ? 7.090 5.389 -6.390 1.00 95.19 89 ASP A C 1
ATOM 709 O O . ASP A 1 89 ? 6.991 4.400 -5.663 1.00 95.19 89 ASP A O 1
ATOM 713 N N . ASN A 1 90 ? 8.260 5.995 -6.596 1.00 93.12 90 ASN A N 1
ATOM 714 C CA . ASN A 1 90 ? 9.519 5.558 -5.995 1.00 93.12 90 ASN A CA 1
ATOM 715 C C . ASN A 1 90 ? 9.663 5.934 -4.514 1.00 93.12 90 ASN A C 1
ATOM 717 O O . ASN A 1 90 ? 10.623 5.502 -3.883 1.00 93.12 90 ASN A O 1
ATOM 721 N N . ARG A 1 91 ? 8.747 6.736 -3.956 1.00 94.56 91 ARG A N 1
ATOM 722 C CA . ARG A 1 91 ? 8.754 7.094 -2.532 1.00 94.56 91 ARG A CA 1
ATOM 723 C C . ARG A 1 91 ? 8.324 5.927 -1.651 1.00 94.56 91 ARG A C 1
ATOM 725 O O . ARG A 1 91 ? 8.713 5.906 -0.492 1.00 94.56 91 ARG A O 1
ATOM 732 N N . ILE A 1 92 ? 7.534 4.986 -2.179 1.00 95.56 92 ILE A N 1
ATOM 733 C CA . ILE A 1 92 ? 7.091 3.793 -1.447 1.00 95.56 92 ILE A CA 1
ATOM 734 C C . ILE A 1 92 ? 8.198 2.726 -1.515 1.00 95.56 92 ILE A C 1
ATOM 736 O O . ILE A 1 92 ? 8.469 2.225 -2.611 1.00 95.56 92 ILE A O 1
ATOM 740 N N . PRO A 1 93 ? 8.809 2.324 -0.382 1.00 95.00 93 PRO A N 1
ATOM 741 C CA . PRO A 1 93 ? 9.745 1.204 -0.356 1.00 95.00 93 PRO A CA 1
ATOM 742 C C . PRO A 1 93 ? 9.076 -0.083 -0.841 1.00 95.00 93 PRO A C 1
ATOM 744 O O . PRO A 1 93 ? 7.967 -0.416 -0.413 1.00 95.00 93 PRO A O 1
ATOM 747 N N . VAL A 1 94 ? 9.744 -0.825 -1.726 1.00 95.62 94 VAL A N 1
ATOM 748 C CA . VAL A 1 94 ? 9.167 -2.031 -2.346 1.00 95.62 94 VAL A CA 1
ATOM 749 C C . VAL A 1 94 ? 8.852 -3.110 -1.309 1.00 95.62 94 VAL A C 1
ATOM 751 O O . VAL A 1 94 ? 7.878 -3.846 -1.451 1.00 95.62 94 VAL A O 1
ATOM 754 N N . GLU A 1 95 ? 9.612 -3.144 -0.217 1.00 95.25 95 GLU A N 1
ATOM 755 C CA . GLU A 1 95 ? 9.480 -4.095 0.882 1.00 95.25 95 GLU A CA 1
ATOM 756 C C . GLU A 1 95 ? 8.129 -3.979 1.596 1.00 95.25 95 GLU A C 1
ATOM 758 O O . GLU A 1 95 ? 7.611 -4.972 2.112 1.00 95.25 95 GLU A O 1
ATOM 763 N N . LEU A 1 96 ? 7.500 -2.796 1.567 1.00 95.81 96 LEU A N 1
ATOM 764 C CA . LEU A 1 96 ? 6.163 -2.602 2.127 1.00 95.81 96 LEU A CA 1
ATOM 765 C C . LEU A 1 96 ? 5.099 -3.434 1.409 1.00 95.81 96 LEU A C 1
ATOM 767 O O . LEU A 1 96 ? 4.125 -3.852 2.032 1.00 95.81 96 LEU A O 1
ATOM 771 N N . PHE A 1 97 ? 5.300 -3.729 0.123 1.00 97.00 97 PHE A N 1
ATOM 772 C CA . PHE A 1 97 ? 4.419 -4.608 -0.640 1.00 97.00 97 PHE A CA 1
ATOM 773 C C . PHE A 1 97 ? 4.669 -6.091 -0.352 1.00 97.00 97 PHE A C 1
ATOM 775 O O . PHE A 1 97 ? 3.882 -6.929 -0.788 1.00 97.00 97 PHE A O 1
ATOM 782 N N . PHE A 1 98 ? 5.726 -6.473 0.367 1.00 95.44 98 PHE A N 1
ATOM 783 C CA . PHE A 1 98 ? 6.034 -7.889 0.601 1.00 95.44 98 PHE A CA 1
ATOM 784 C C . PHE A 1 98 ? 5.262 -8.433 1.801 1.00 95.44 98 PHE A C 1
ATOM 786 O O . PHE A 1 98 ? 4.722 -9.541 1.755 1.00 95.44 98 PHE A O 1
ATOM 793 N N . GLU A 1 99 ? 5.127 -7.622 2.848 1.00 92.44 99 GLU A N 1
ATOM 794 C CA . GLU A 1 99 ? 4.515 -8.028 4.106 1.00 92.44 99 GLU A CA 1
ATOM 795 C C . GLU A 1 99 ? 3.001 -7.793 4.152 1.00 92.44 99 GLU A C 1
ATOM 797 O O . GLU A 1 99 ? 2.505 -6.702 3.877 1.00 92.44 99 GLU A O 1
ATOM 802 N N . ARG A 1 100 ? 2.251 -8.800 4.622 1.00 91.81 100 ARG A N 1
ATOM 803 C CA . ARG A 1 100 ? 0.792 -8.695 4.830 1.00 91.81 100 ARG A CA 1
ATOM 804 C C . ARG A 1 100 ? 0.402 -7.555 5.764 1.00 91.81 100 ARG A C 1
ATOM 806 O O . ARG A 1 100 ? -0.613 -6.907 5.547 1.00 91.81 100 ARG A O 1
ATOM 813 N N . LYS A 1 101 ? 1.190 -7.335 6.819 1.00 89.62 101 LYS A N 1
ATOM 814 C CA . LYS A 1 101 ? 0.905 -6.303 7.825 1.00 89.62 101 LYS A CA 1
ATOM 815 C C . LYS A 1 101 ? 1.049 -4.884 7.268 1.00 89.62 101 LYS A C 1
ATOM 817 O O . LYS A 1 101 ? 0.448 -3.968 7.806 1.00 89.62 101 LYS A O 1
ATOM 822 N N . SER A 1 102 ? 1.852 -4.723 6.218 1.00 92.31 102 SER A N 1
ATOM 823 C CA . SER A 1 102 ? 2.186 -3.424 5.641 1.00 92.31 102 SER A CA 1
ATOM 824 C C . SER A 1 102 ? 1.341 -3.094 4.420 1.00 92.31 102 SER A C 1
ATOM 826 O O . SER A 1 102 ? 1.105 -1.918 4.172 1.00 92.31 102 SER A O 1
ATOM 828 N N . PHE A 1 103 ? 0.880 -4.099 3.668 1.00 94.69 103 PHE A N 1
ATOM 829 C CA . PHE A 1 103 ? 0.066 -3.883 2.477 1.00 94.69 103 PHE A CA 1
ATOM 830 C C . PHE A 1 103 ? -0.895 -5.042 2.212 1.00 94.69 103 PHE A C 1
ATOM 832 O O . PHE A 1 103 ? -0.468 -6.187 2.038 1.00 94.69 103 PHE A O 1
ATOM 839 N N . LEU A 1 104 ? -2.186 -4.717 2.092 1.00 93.88 104 LEU A N 1
ATOM 840 C CA . LEU A 1 104 ? -3.249 -5.600 1.606 1.00 93.88 104 LEU A CA 1
ATOM 841 C C . LEU A 1 104 ? -3.225 -6.999 2.257 1.00 93.88 104 LEU A C 1
ATOM 843 O O . LEU A 1 104 ? -2.946 -8.012 1.613 1.00 93.88 104 LEU A O 1
ATOM 847 N N . TYR A 1 105 ? -3.493 -7.040 3.565 1.00 91.50 105 TYR A N 1
ATOM 848 C CA . TYR A 1 105 ? -3.317 -8.204 4.447 1.00 91.50 105 TYR A CA 1
ATOM 849 C C . TYR A 1 105 ? -3.886 -9.530 3.914 1.00 91.50 105 TYR A C 1
ATOM 851 O O . TYR A 1 105 ? -3.242 -10.579 4.030 1.00 91.50 105 TYR A O 1
ATOM 859 N N . GLY A 1 106 ? -5.075 -9.488 3.307 1.00 92.56 106 GLY A N 1
ATOM 860 C CA . GLY A 1 106 ? -5.763 -10.672 2.787 1.00 92.56 106 GLY A CA 1
ATOM 861 C C . GLY A 1 106 ? -5.198 -11.224 1.474 1.00 92.56 106 GLY A C 1
ATOM 862 O O . GLY A 1 106 ? -5.528 -12.349 1.111 1.00 92.56 106 GLY A O 1
ATOM 863 N N . GLN A 1 107 ? -4.333 -10.485 0.772 1.00 96.25 107 GLN A N 1
ATOM 864 C CA . GLN A 1 107 ? -3.810 -10.912 -0.525 1.00 96.25 107 GLN A CA 1
ATOM 865 C C . GLN A 1 107 ? -2.632 -11.879 -0.369 1.00 96.25 107 GLN A C 1
ATOM 867 O O . GLN A 1 107 ? -1.628 -11.570 0.282 1.00 96.25 107 GLN A O 1
ATOM 872 N N . ASN A 1 108 ? -2.747 -13.041 -1.016 1.00 96.31 108 ASN A N 1
ATOM 873 C CA . ASN A 1 108 ? -1.746 -14.108 -0.953 1.00 96.31 108 ASN A CA 1
ATOM 874 C C . ASN A 1 108 ? -0.647 -13.966 -2.010 1.00 96.31 108 ASN A C 1
ATOM 876 O O . ASN A 1 108 ? 0.492 -14.345 -1.753 1.00 96.31 108 ASN A O 1
ATOM 880 N N . GLU A 1 109 ? -0.971 -13.433 -3.185 1.00 97.38 109 GLU A N 1
ATOM 881 C CA . GLU A 1 109 ? -0.045 -13.377 -4.317 1.00 97.38 109 GLU A CA 1
ATOM 882 C C . GLU A 1 109 ? -0.144 -12.028 -5.029 1.00 97.38 109 GLU A C 1
ATOM 884 O O . GLU A 1 109 ? -1.245 -11.558 -5.329 1.00 97.38 109 GLU A O 1
ATOM 889 N N . ILE A 1 110 ? 1.007 -11.390 -5.249 1.00 98.06 110 ILE A N 1
ATOM 890 C CA . ILE A 1 110 ? 1.122 -10.079 -5.894 1.00 98.06 110 ILE A CA 1
ATOM 891 C C . ILE A 1 110 ? 2.223 -10.160 -6.950 1.00 98.06 110 ILE A C 1
ATOM 893 O O . ILE A 1 110 ? 3.341 -10.586 -6.658 1.00 98.06 110 ILE A O 1
ATOM 897 N N . LEU A 1 111 ? 1.917 -9.722 -8.167 1.00 97.75 111 LEU A N 1
ATOM 898 C CA . LEU A 1 111 ? 2.917 -9.380 -9.169 1.00 97.75 111 LEU A CA 1
ATOM 899 C C . LEU A 1 111 ? 3.105 -7.862 -9.143 1.00 97.75 111 LEU A C 1
ATOM 901 O O . LEU A 1 111 ? 2.284 -7.119 -9.676 1.00 97.75 111 LEU A O 1
ATOM 905 N N . LEU A 1 112 ? 4.164 -7.402 -8.482 1.00 98.25 112 LEU A N 1
ATOM 906 C CA . LEU A 1 112 ? 4.496 -5.984 -8.392 1.00 98.25 112 LEU A CA 1
ATOM 907 C C . LEU A 1 112 ? 5.465 -5.615 -9.515 1.00 98.25 112 LEU A C 1
ATOM 909 O O . LEU A 1 112 ? 6.488 -6.261 -9.706 1.00 98.25 112 LEU A O 1
ATOM 913 N N . ILE A 1 113 ? 5.157 -4.548 -10.232 1.00 98.00 113 ILE A N 1
ATOM 914 C CA . ILE A 1 113 ? 5.969 -3.976 -11.295 1.00 98.00 113 ILE A CA 1
ATOM 915 C C . ILE A 1 113 ? 6.366 -2.576 -10.846 1.00 98.00 113 ILE A C 1
ATOM 917 O O . ILE A 1 113 ? 5.515 -1.766 -10.483 1.00 98.00 113 ILE A O 1
ATOM 921 N N . THR A 1 114 ? 7.654 -2.272 -10.881 1.00 97.44 114 THR A N 1
ATOM 922 C CA . THR A 1 114 ? 8.169 -0.916 -10.6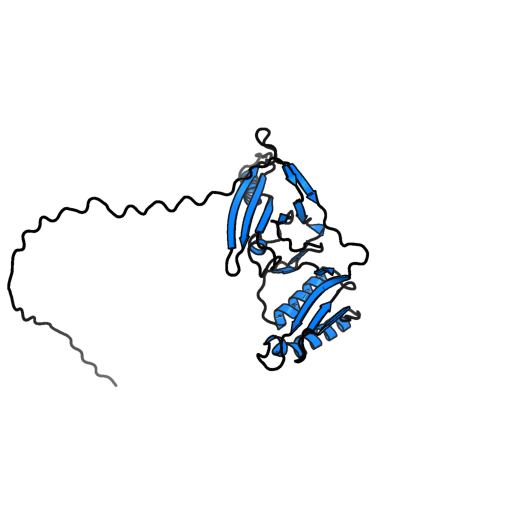66 1.00 97.44 114 THR A CA 1
ATOM 923 C C . THR A 1 114 ? 9.032 -0.523 -11.851 1.00 97.44 114 THR A C 1
ATOM 925 O O . THR A 1 114 ? 9.438 -1.372 -12.651 1.00 97.44 114 THR A O 1
ATOM 928 N N . ARG A 1 115 ? 9.361 0.763 -11.991 1.00 95.38 115 ARG A N 1
ATOM 929 C CA . ARG A 1 115 ? 10.545 1.105 -12.791 1.00 95.38 115 ARG A CA 1
ATOM 930 C C . ARG A 1 115 ? 11.777 0.513 -12.110 1.00 95.38 115 ARG A C 1
ATOM 932 O O . ARG A 1 115 ? 11.794 0.364 -10.886 1.00 95.38 115 ARG A O 1
ATOM 939 N N . ASP A 1 116 ? 12.784 0.155 -12.893 1.00 95.12 116 ASP A N 1
ATOM 940 C CA . ASP A 1 116 ? 14.043 -0.332 -12.339 1.00 95.12 116 ASP A CA 1
ATOM 941 C C . ASP A 1 116 ? 14.883 0.848 -11.832 1.00 95.12 116 ASP A C 1
ATOM 943 O O . ASP A 1 116 ? 15.750 1.371 -12.528 1.00 95.12 116 ASP A O 1
ATOM 947 N N . TRP A 1 117 ? 14.548 1.345 -10.638 1.00 90.81 117 TRP A N 1
ATOM 948 C CA . TRP A 1 117 ? 15.176 2.540 -10.076 1.00 90.81 117 TRP A CA 1
ATOM 949 C C . TRP A 1 117 ? 16.687 2.381 -9.907 1.00 90.81 117 TRP A C 1
ATOM 951 O O . TRP A 1 117 ? 17.403 3.345 -10.146 1.00 90.81 117 TRP A O 1
ATOM 961 N N . GLU A 1 118 ? 17.168 1.178 -9.579 1.00 91.69 118 GLU A N 1
ATOM 962 C CA . GLU A 1 118 ? 18.601 0.865 -9.494 1.00 91.69 118 GLU A CA 1
ATOM 963 C C . GLU A 1 118 ? 19.296 1.102 -10.843 1.00 91.69 118 GLU A C 1
ATOM 965 O O . GLU A 1 118 ? 20.312 1.793 -10.894 1.00 91.69 118 GLU A O 1
ATOM 970 N N . TYR A 1 119 ? 18.705 0.622 -11.943 1.00 94.50 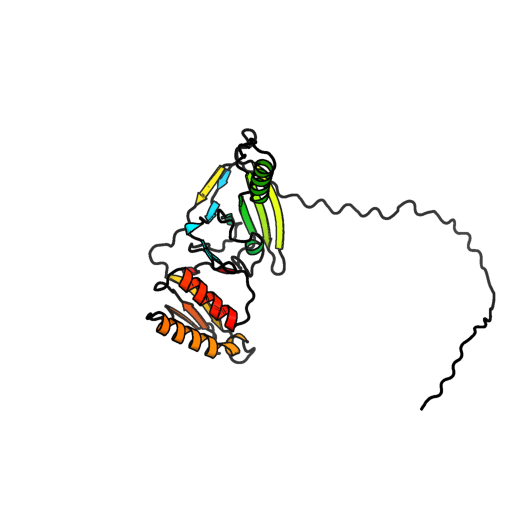119 TYR A N 1
ATOM 971 C CA . TYR A 1 119 ? 19.198 0.883 -13.300 1.00 94.50 119 TYR A CA 1
ATOM 972 C C . TYR A 1 119 ? 19.190 2.379 -13.656 1.00 94.50 119 TYR A C 1
ATOM 974 O O . TYR A 1 119 ? 20.168 2.907 -14.180 1.00 94.50 119 TYR A O 1
ATOM 982 N N . TYR A 1 120 ? 18.111 3.108 -13.355 1.00 92.62 120 TYR A N 1
ATOM 983 C CA . TYR A 1 120 ? 18.056 4.542 -13.673 1.00 92.62 120 TYR A CA 1
ATOM 984 C C . TYR A 1 120 ? 18.956 5.405 -12.775 1.00 92.62 120 TYR A C 1
ATOM 986 O O . TYR A 1 120 ? 19.341 6.503 -13.181 1.00 92.62 120 TYR A O 1
ATOM 994 N N . GLU A 1 121 ? 19.243 4.985 -11.541 1.00 92.12 121 GLU A N 1
ATOM 995 C CA . GLU A 1 121 ? 20.250 5.643 -10.698 1.00 92.12 121 GLU A CA 1
ATOM 996 C C . GLU A 1 121 ? 21.662 5.372 -11.229 1.00 92.12 121 GLU A C 1
ATOM 998 O O . GLU A 1 121 ? 22.446 6.314 -11.320 1.00 92.12 121 GLU A O 1
ATOM 1003 N N . SER A 1 122 ? 21.976 4.145 -11.671 1.00 93.38 122 SER A N 1
ATOM 1004 C CA . SER A 1 122 ? 23.307 3.846 -12.222 1.00 93.38 122 SER A CA 1
ATOM 1005 C C . SER A 1 122 ? 23.608 4.659 -13.482 1.00 93.38 122 SER A C 1
ATOM 1007 O O . SER A 1 122 ? 24.694 5.210 -13.604 1.00 93.38 122 SER A O 1
ATOM 1009 N N . LEU A 1 123 ? 22.627 4.823 -14.380 1.00 93.19 123 LEU A N 1
ATOM 1010 C CA . LEU A 1 123 ? 22.794 5.668 -15.569 1.00 93.19 123 LEU A CA 1
ATOM 1011 C C . LEU A 1 123 ? 23.084 7.131 -15.212 1.00 93.19 123 LEU A C 1
ATOM 1013 O O . LEU A 1 123 ? 23.961 7.750 -15.807 1.00 93.19 123 LEU A O 1
ATOM 1017 N N . ARG A 1 124 ? 22.362 7.684 -14.229 1.00 91.88 124 ARG A N 1
ATOM 1018 C CA . ARG A 1 124 ? 22.584 9.061 -13.764 1.00 91.88 124 ARG A CA 1
ATOM 1019 C C . ARG A 1 124 ? 23.968 9.238 -13.156 1.00 91.88 124 ARG A C 1
ATOM 1021 O O . ARG A 1 124 ? 24.562 10.304 -13.297 1.00 91.88 124 ARG A O 1
ATOM 1028 N N . GLU A 1 125 ? 24.459 8.221 -12.463 1.00 93.44 125 GLU A N 1
ATOM 1029 C CA . GLU A 1 125 ? 25.793 8.231 -11.876 1.00 93.44 125 GLU A CA 1
ATOM 1030 C C . GLU A 1 125 ? 26.883 8.183 -12.959 1.00 93.44 125 GLU A C 1
ATOM 1032 O O . GLU A 1 125 ? 27.833 8.964 -12.907 1.00 93.44 125 GLU A O 1
ATOM 1037 N N . ASP A 1 126 ? 26.709 7.360 -13.995 1.00 93.38 126 ASP A N 1
ATOM 1038 C CA . ASP A 1 126 ? 27.635 7.289 -15.134 1.00 93.38 126 ASP A CA 1
ATOM 1039 C C . ASP A 1 126 ? 27.738 8.629 -15.887 1.00 93.38 126 ASP A C 1
ATOM 1041 O O . ASP A 1 126 ? 28.841 9.088 -16.203 1.00 93.38 126 ASP A O 1
ATOM 1045 N N . GLU A 1 127 ? 26.602 9.292 -16.131 1.00 94.12 127 GLU A N 1
ATOM 1046 C CA . GLU A 1 127 ? 26.550 10.615 -16.772 1.00 94.12 127 GLU A CA 1
ATOM 1047 C C . GLU A 1 127 ? 27.208 11.709 -15.915 1.00 94.12 127 GLU A C 1
ATOM 1049 O O . GLU A 1 127 ? 27.910 12.574 -16.439 1.00 94.12 127 GLU A O 1
ATOM 1054 N N . ARG A 1 128 ? 27.028 11.670 -14.587 1.00 93.00 128 ARG A N 1
ATOM 1055 C CA . ARG A 1 128 ? 27.686 12.613 -13.663 1.00 93.00 128 ARG A CA 1
ATOM 1056 C C . ARG A 1 128 ? 29.199 12.443 -13.647 1.00 93.00 128 ARG A C 1
ATOM 1058 O O . ARG A 1 128 ? 29.920 13.438 -13.585 1.00 93.00 128 ARG A O 1
ATOM 1065 N N . ASN A 1 129 ? 29.669 11.199 -13.701 1.00 94.31 129 ASN A N 1
ATOM 1066 C CA . ASN A 1 129 ? 31.090 10.871 -13.633 1.00 94.31 129 ASN A CA 1
ATOM 1067 C C . ASN A 1 129 ? 31.820 11.065 -14.970 1.00 94.31 129 ASN A C 1
ATOM 1069 O O . ASN A 1 129 ? 33.050 11.133 -14.986 1.00 94.31 129 ASN A O 1
ATOM 1073 N N . THR A 1 130 ? 31.086 11.208 -16.080 1.00 93.94 130 THR A N 1
ATOM 1074 C CA . THR A 1 130 ? 31.662 11.347 -17.424 1.00 93.94 130 THR A CA 1
ATOM 1075 C C . THR A 1 130 ? 31.111 12.583 -18.143 1.00 93.94 130 THR A C 1
ATOM 1077 O O . THR A 1 130 ? 30.103 12.496 -18.847 1.00 93.94 130 THR A O 1
ATOM 1080 N N . PRO A 1 131 ? 31.775 13.750 -18.029 1.00 90.00 131 PRO A N 1
ATOM 1081 C CA . PRO A 1 131 ? 31.342 14.969 -18.707 1.00 90.00 131 PRO A CA 1
ATOM 1082 C C . PRO A 1 131 ? 31.176 14.765 -20.221 1.00 90.00 131 PRO A C 1
ATOM 1084 O O . PRO A 1 131 ? 32.109 14.351 -20.907 1.00 90.00 131 PRO A O 1
ATOM 1087 N N . GLY A 1 132 ? 29.987 15.076 -20.743 1.00 88.75 132 GLY A N 1
ATOM 1088 C CA . GLY A 1 132 ? 29.640 14.925 -22.162 1.00 88.75 132 GLY A CA 1
ATOM 1089 C C . GLY A 1 132 ? 29.045 13.565 -22.547 1.00 88.75 132 GLY A C 1
ATOM 1090 O O . GLY A 1 132 ? 28.638 13.397 -23.697 1.00 88.75 132 GLY A O 1
ATOM 1091 N N . LEU A 1 133 ? 28.954 12.610 -21.615 1.00 90.31 133 LEU A N 1
ATOM 1092 C CA . LEU A 1 133 ? 28.204 11.374 -21.815 1.00 90.31 133 LEU A CA 1
ATOM 1093 C C . LEU A 1 133 ? 26.705 11.636 -21.620 1.00 90.31 133 LEU A C 1
ATOM 1095 O O . LEU A 1 133 ? 26.287 12.143 -20.583 1.00 90.31 133 LEU A O 1
ATOM 1099 N N . HIS A 1 134 ? 25.907 11.249 -22.613 1.00 88.88 134 HIS A N 1
ATOM 1100 C CA . HIS A 1 134 ? 24.449 11.232 -22.533 1.00 88.88 134 HIS A CA 1
ATOM 1101 C C . HIS A 1 134 ? 23.954 9.851 -22.950 1.00 88.88 134 HIS A C 1
ATOM 1103 O O . HIS A 1 134 ? 24.119 9.445 -24.104 1.00 88.88 134 HIS A O 1
ATOM 1109 N N . LEU A 1 135 ? 23.382 9.114 -22.004 1.00 88.50 135 LEU A N 1
ATOM 1110 C CA . LEU A 1 135 ? 22.883 7.763 -22.216 1.00 88.50 135 LEU A CA 1
ATOM 1111 C C . LEU A 1 135 ? 21.385 7.826 -22.511 1.00 88.50 135 LEU A C 1
ATOM 1113 O O . LEU A 1 135 ? 20.615 8.443 -21.783 1.00 88.50 135 LEU A O 1
ATOM 1117 N N . ILE A 1 136 ? 20.950 7.156 -23.578 1.00 88.50 136 ILE A N 1
ATOM 1118 C CA . ILE A 1 136 ? 19.522 6.990 -23.863 1.00 88.50 136 ILE A CA 1
ATOM 1119 C C . ILE A 1 136 ? 19.057 5.732 -23.117 1.00 88.50 136 ILE A C 1
ATOM 1121 O O . ILE A 1 136 ? 19.456 4.630 -23.508 1.00 88.50 136 ILE A O 1
ATOM 1125 N N . PRO A 1 137 ? 18.259 5.857 -22.039 1.00 90.25 137 PRO A N 1
ATOM 1126 C CA . PRO A 1 137 ? 17.847 4.706 -21.251 1.00 90.25 137 PRO A CA 1
ATOM 1127 C C . PRO A 1 137 ? 16.872 3.824 -22.028 1.00 90.25 137 PRO A C 1
ATOM 1129 O O . PRO A 1 137 ? 15.990 4.315 -22.736 1.00 90.25 137 PRO A O 1
ATOM 1132 N N . TYR A 1 138 ? 16.974 2.514 -21.821 1.00 91.75 138 TYR A N 1
ATOM 1133 C CA . TYR A 1 138 ? 15.903 1.598 -22.198 1.00 91.75 138 TYR A CA 1
ATOM 1134 C C . TYR A 1 138 ? 14.721 1.728 -21.237 1.00 91.75 138 TYR A C 1
ATOM 1136 O O . TYR A 1 138 ? 14.884 2.151 -20.088 1.00 91.75 138 TYR A O 1
ATOM 1144 N N . VAL A 1 139 ? 13.532 1.300 -21.669 1.00 91.69 139 VAL A N 1
ATOM 1145 C CA . VAL A 1 139 ? 12.365 1.244 -20.782 1.00 91.69 139 VAL A CA 1
ATOM 1146 C C . VAL A 1 139 ? 12.491 -0.004 -19.916 1.00 91.69 139 VAL A C 1
ATOM 1148 O O . VAL A 1 139 ? 11.981 -1.069 -20.255 1.00 91.69 139 VAL A O 1
ATOM 1151 N N . GLN A 1 140 ? 13.226 0.110 -18.811 1.00 93.88 140 GLN A N 1
ATOM 1152 C CA . GLN A 1 140 ? 13.476 -1.005 -17.902 1.00 93.88 140 GLN A CA 1
ATOM 1153 C C . GLN A 1 140 ? 12.556 -0.968 -16.678 1.00 93.88 140 GLN A C 1
ATOM 1155 O O . GLN A 1 140 ? 12.428 0.048 -15.984 1.00 93.88 140 GLN A O 1
ATOM 1160 N N . ASN A 1 141 ? 11.939 -2.112 -16.399 1.00 96.06 141 ASN A N 1
ATOM 1161 C CA . ASN A 1 141 ? 11.057 -2.338 -15.264 1.00 96.06 141 ASN A CA 1
ATOM 1162 C C . ASN A 1 141 ? 11.527 -3.542 -14.454 1.00 96.06 141 ASN A C 1
ATOM 1164 O O . ASN A 1 141 ? 12.042 -4.511 -15.009 1.00 96.06 141 ASN A O 1
ATOM 1168 N N . LYS A 1 142 ? 11.314 -3.498 -13.139 1.00 96.38 142 LYS A N 1
ATOM 1169 C CA . LYS A 1 142 ? 11.611 -4.603 -12.228 1.00 96.38 142 LYS A CA 1
ATOM 1170 C C . LYS A 1 142 ? 10.298 -5.252 -11.815 1.00 96.38 142 LYS A C 1
ATOM 1172 O O . LYS A 1 142 ? 9.383 -4.582 -11.338 1.00 96.38 142 LYS A O 1
ATOM 1177 N N . PHE A 1 143 ? 10.197 -6.549 -12.061 1.00 97.06 143 PHE A N 1
ATOM 1178 C CA . PHE A 1 143 ? 9.051 -7.372 -11.711 1.00 97.06 143 PHE A CA 1
ATOM 1179 C C . PHE A 1 143 ? 9.386 -8.150 -10.452 1.00 97.06 143 PHE A C 1
ATOM 1181 O O . PHE A 1 143 ? 10.445 -8.768 -10.380 1.00 97.06 143 PHE A O 1
ATOM 1188 N N . TYR A 1 144 ? 8.473 -8.146 -9.494 1.00 97.50 144 TYR A N 1
ATOM 1189 C CA . TYR A 1 144 ? 8.561 -8.874 -8.243 1.00 97.50 144 TYR A CA 1
ATOM 1190 C C . TYR A 1 144 ? 7.375 -9.822 -8.151 1.00 97.50 144 TYR A C 1
ATOM 1192 O O . TYR A 1 144 ? 6.220 -9.391 -8.151 1.00 97.50 144 TYR A O 1
ATOM 1200 N N . HIS A 1 145 ? 7.655 -11.115 -8.047 1.00 97.75 145 HIS A N 1
ATOM 1201 C CA . HIS A 1 145 ? 6.642 -12.120 -7.775 1.00 97.75 145 HIS A CA 1
ATOM 1202 C C . HIS A 1 145 ? 6.627 -12.426 -6.286 1.00 97.75 145 HIS A C 1
ATOM 1204 O O . HIS A 1 145 ? 7.508 -13.107 -5.767 1.00 97.75 145 HIS A O 1
ATOM 1210 N N . ILE A 1 146 ? 5.626 -11.892 -5.597 1.00 97.62 146 ILE A N 1
ATOM 1211 C CA . ILE A 1 146 ? 5.505 -11.951 -4.146 1.00 97.62 146 ILE A CA 1
ATOM 1212 C C . ILE A 1 146 ? 4.462 -13.010 -3.798 1.00 97.62 146 ILE A C 1
ATOM 1214 O O . ILE A 1 146 ? 3.278 -12.855 -4.102 1.00 97.62 146 ILE A O 1
ATOM 1218 N N . LYS A 1 147 ? 4.889 -14.067 -3.106 1.00 97.06 147 LYS A N 1
ATOM 1219 C CA . LYS A 1 147 ? 4.006 -15.105 -2.559 1.00 97.06 147 LYS A CA 1
ATOM 1220 C C . LYS A 1 147 ? 4.041 -15.071 -1.046 1.00 97.06 147 LYS A C 1
ATOM 1222 O O . LYS A 1 147 ? 5.087 -15.277 -0.439 1.00 97.06 147 LYS A O 1
ATOM 1227 N N . ARG A 1 148 ? 2.889 -14.849 -0.425 1.00 95.62 148 ARG A N 1
ATOM 1228 C CA . ARG A 1 148 ? 2.730 -14.712 1.024 1.00 95.62 148 ARG A CA 1
ATOM 1229 C C . ARG A 1 148 ? 2.020 -15.925 1.595 1.00 95.62 148 ARG A C 1
ATOM 1231 O O . ARG A 1 148 ? 0.943 -16.303 1.143 1.00 95.62 148 ARG A O 1
ATOM 1238 N N . ASN A 1 149 ? 2.544 -16.457 2.687 1.00 91.12 149 ASN A N 1
ATOM 1239 C CA . ASN A 1 149 ? 1.821 -17.375 3.563 1.00 91.12 149 ASN A CA 1
ATOM 1240 C C . ASN A 1 149 ? 1.483 -16.657 4.887 1.00 91.12 149 ASN A C 1
ATOM 1242 O O . ASN A 1 149 ? 1.654 -15.442 4.998 1.00 91.12 149 ASN A O 1
ATOM 1246 N N . ASN A 1 150 ? 0.952 -17.373 5.878 1.00 82.94 150 ASN A N 1
ATOM 1247 C CA . ASN A 1 150 ? 0.495 -16.759 7.132 1.00 82.94 150 ASN A CA 1
ATOM 1248 C C . ASN A 1 150 ? 1.628 -16.168 7.992 1.00 82.94 150 ASN A C 1
ATOM 1250 O O . ASN A 1 150 ? 1.345 -15.362 8.874 1.00 82.94 150 ASN A O 1
ATOM 1254 N N . LYS A 1 151 ? 2.888 -16.576 7.786 1.00 84.88 151 LYS A N 1
ATOM 1255 C CA . LYS A 1 151 ? 4.023 -16.206 8.655 1.00 84.88 151 LYS A CA 1
ATOM 1256 C C . LYS A 1 151 ? 5.227 -15.621 7.914 1.00 84.88 151 LYS A C 1
ATOM 1258 O O . LYS A 1 151 ? 6.080 -15.014 8.552 1.00 84.88 151 LYS A O 1
ATOM 1263 N N . SER A 1 152 ? 5.321 -15.807 6.604 1.00 92.38 152 SER A N 1
ATOM 1264 C CA . SER A 1 152 ? 6.434 -15.344 5.781 1.00 92.38 152 SER A CA 1
ATOM 1265 C C . SER A 1 152 ? 5.994 -15.050 4.348 1.00 92.38 152 SER A C 1
ATOM 1267 O O . SER A 1 152 ? 4.846 -15.280 3.954 1.00 92.38 152 SER A O 1
ATOM 1269 N N . TYR A 1 153 ? 6.932 -14.540 3.562 1.00 95.06 153 TYR A N 1
ATOM 1270 C CA . TYR A 1 153 ? 6.781 -14.322 2.136 1.00 95.06 153 TYR A CA 1
ATOM 1271 C C . TYR A 1 153 ? 8.026 -14.829 1.402 1.00 95.06 153 TYR A C 1
ATOM 1273 O O . TYR A 1 153 ? 9.108 -14.889 1.980 1.00 95.06 153 TYR A O 1
ATOM 1281 N N . ASN A 1 154 ? 7.857 -15.168 0.128 1.00 96.56 154 ASN A N 1
ATOM 1282 C CA . ASN A 1 154 ? 8.935 -15.415 -0.822 1.00 96.56 154 ASN A CA 1
ATOM 1283 C C . ASN A 1 154 ? 8.816 -14.386 -1.946 1.00 96.56 154 ASN A C 1
ATOM 1285 O O . ASN A 1 154 ? 7.702 -14.123 -2.412 1.00 96.56 154 ASN A O 1
ATOM 1289 N N . VAL A 1 155 ? 9.945 -13.817 -2.366 1.00 96.56 155 VAL A N 1
ATOM 1290 C CA . VAL A 1 155 ? 10.002 -12.850 -3.465 1.00 96.56 155 VAL A CA 1
ATOM 1291 C C . VAL A 1 155 ? 11.033 -13.308 -4.478 1.00 96.56 155 VAL A C 1
ATOM 1293 O O . VAL A 1 155 ? 12.215 -13.405 -4.156 1.00 96.56 155 VAL A O 1
ATOM 1296 N N . ASP A 1 156 ? 10.582 -13.522 -5.706 1.00 96.25 156 ASP A N 1
ATOM 1297 C CA . ASP A 1 156 ? 11.460 -13.578 -6.869 1.00 96.25 156 ASP A CA 1
ATOM 1298 C C . ASP A 1 156 ? 11.434 -12.224 -7.572 1.00 96.25 156 ASP A C 1
ATOM 1300 O O . ASP A 1 156 ? 10.406 -11.545 -7.573 1.00 96.25 156 ASP A O 1
ATOM 1304 N N . SER A 1 157 ? 12.542 -11.825 -8.198 1.00 94.75 157 SER A N 1
ATOM 1305 C CA . SER A 1 157 ? 12.563 -10.607 -9.006 1.00 94.75 157 SER A CA 1
ATOM 1306 C C . SER A 1 157 ? 13.294 -10.776 -10.332 1.00 94.75 157 SER A C 1
ATOM 1308 O O . SER A 1 157 ? 14.184 -11.619 -10.474 1.00 94.75 157 SER A O 1
ATOM 1310 N N . LEU A 1 158 ? 12.884 -9.981 -11.318 1.00 94.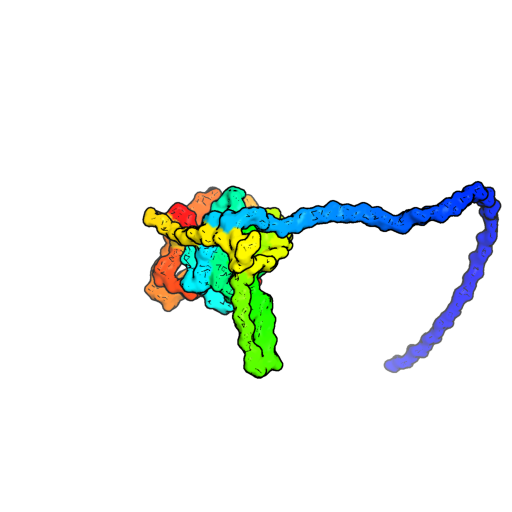69 158 LEU A N 1
ATOM 1311 C CA . LEU A 1 158 ? 13.450 -9.968 -12.660 1.00 94.69 158 LEU A CA 1
ATOM 1312 C C . LEU A 1 158 ? 13.361 -8.560 -13.254 1.00 94.69 158 LEU A C 1
ATOM 1314 O O . LEU A 1 158 ? 12.274 -7.991 -13.343 1.00 94.69 158 LEU A O 1
ATOM 1318 N N . SER A 1 159 ? 14.493 -8.023 -13.701 1.00 94.19 159 SER A N 1
ATOM 1319 C CA . SER A 1 159 ? 14.525 -6.801 -14.506 1.00 94.19 159 SER A CA 1
ATOM 1320 C C . SER A 1 159 ? 14.272 -7.136 -15.970 1.00 94.19 159 SER A C 1
ATOM 1322 O O . SER A 1 159 ? 14.877 -8.059 -16.521 1.00 94.19 159 SER A O 1
ATOM 1324 N N . ILE A 1 160 ? 13.363 -6.397 -16.599 1.00 92.50 160 ILE A N 1
ATOM 1325 C CA . ILE A 1 160 ? 12.958 -6.600 -17.984 1.00 92.50 160 ILE A CA 1
ATOM 1326 C C . ILE A 1 160 ? 12.975 -5.273 -18.723 1.00 92.50 160 ILE A C 1
ATOM 1328 O O . ILE A 1 160 ? 12.415 -4.273 -18.272 1.00 92.50 160 ILE A O 1
ATOM 1332 N N . ARG A 1 161 ? 13.589 -5.306 -19.901 1.00 92.69 161 ARG A N 1
ATOM 1333 C CA . ARG A 1 161 ? 13.462 -4.272 -20.914 1.00 92.69 161 ARG A CA 1
ATOM 1334 C C . ARG A 1 161 ? 12.116 -4.425 -21.628 1.00 92.69 161 ARG A C 1
ATOM 1336 O O . ARG A 1 161 ? 11.911 -5.389 -22.357 1.00 92.69 161 ARG A O 1
ATOM 1343 N N . MET A 1 162 ? 11.207 -3.484 -21.406 1.00 90.94 162 MET A N 1
ATOM 1344 C CA . MET A 1 162 ? 9.839 -3.513 -21.933 1.00 90.94 162 MET A CA 1
ATOM 1345 C C . MET A 1 162 ? 9.773 -3.222 -23.436 1.00 90.94 162 MET A C 1
ATOM 1347 O O . MET A 1 162 ? 8.874 -3.706 -24.118 1.00 90.94 162 MET A O 1
ATOM 1351 N N . ASP A 1 163 ? 10.734 -2.451 -23.949 1.00 89.25 163 ASP A N 1
ATOM 1352 C CA . ASP A 1 163 ? 10.852 -2.035 -25.349 1.00 89.25 163 ASP A CA 1
ATOM 1353 C C . ASP A 1 163 ? 11.749 -2.965 -26.192 1.00 89.25 163 ASP A C 1
ATOM 1355 O O . ASP A 1 163 ? 12.193 -2.575 -27.271 1.00 89.25 163 ASP A O 1
ATOM 1359 N N . ASP A 1 164 ? 12.054 -4.184 -25.725 1.00 89.44 164 ASP A N 1
ATOM 1360 C CA . ASP A 1 164 ? 12.823 -5.148 -26.521 1.00 89.44 164 ASP A CA 1
ATOM 1361 C C . ASP A 1 164 ? 11.984 -5.643 -27.720 1.00 89.44 164 ASP A C 1
ATOM 1363 O O . ASP A 1 164 ? 10.980 -6.336 -27.520 1.00 89.44 164 ASP A O 1
ATOM 1367 N N . PRO A 1 165 ? 12.391 -5.368 -28.977 1.00 85.94 165 PRO A N 1
ATOM 1368 C CA . PRO A 1 165 ? 11.630 -5.778 -30.157 1.00 85.94 165 PRO A CA 1
ATOM 1369 C C . PRO A 1 165 ? 11.536 -7.302 -30.328 1.00 85.94 165 PRO A C 1
ATOM 1371 O O . PRO A 1 165 ? 10.682 -7.780 -31.070 1.00 85.94 165 PRO A O 1
ATOM 1374 N N . ARG A 1 166 ? 12.399 -8.086 -29.666 1.00 87.38 166 ARG A N 1
ATOM 1375 C CA . ARG A 1 166 ? 12.389 -9.559 -29.734 1.00 87.38 166 ARG A CA 1
ATOM 1376 C C . ARG A 1 166 ? 11.348 -10.178 -28.808 1.00 87.38 166 ARG A C 1
ATOM 1378 O O . ARG A 1 166 ? 10.907 -11.299 -29.051 1.00 87.38 166 ARG A O 1
ATOM 1385 N N . LYS A 1 167 ? 10.992 -9.473 -27.734 1.00 84.19 167 LYS A N 1
ATOM 1386 C CA . LYS A 1 167 ? 10.023 -9.914 -26.730 1.00 84.19 167 LYS A CA 1
ATOM 1387 C C . LYS A 1 167 ? 9.285 -8.695 -26.164 1.00 84.19 167 LYS A C 1
ATOM 1389 O O . LYS A 1 167 ? 9.497 -8.350 -25.001 1.00 84.19 167 LYS A O 1
ATOM 1394 N N . PRO A 1 168 ? 8.427 -8.042 -26.967 1.00 83.12 168 PRO A N 1
ATOM 1395 C CA . PRO A 1 168 ? 7.672 -6.896 -26.487 1.00 83.12 168 PRO A CA 1
ATOM 1396 C C . PRO A 1 168 ? 6.742 -7.335 -25.354 1.00 83.12 168 PRO A C 1
ATOM 1398 O O . PRO A 1 168 ? 6.090 -8.381 -25.450 1.00 83.12 168 PRO A O 1
ATOM 1401 N N . ILE A 1 169 ? 6.691 -6.537 -24.286 1.00 91.44 169 ILE A N 1
ATOM 1402 C CA . ILE A 1 169 ? 5.728 -6.714 -23.198 1.00 91.44 169 ILE A CA 1
ATOM 1403 C C . ILE A 1 169 ? 4.792 -5.514 -23.177 1.00 91.44 169 ILE A C 1
ATOM 1405 O O . ILE A 1 169 ? 5.220 -4.371 -23.033 1.00 91.44 169 ILE A O 1
ATOM 1409 N N . THR A 1 170 ? 3.497 -5.780 -23.286 1.00 92.81 170 THR A N 1
ATOM 1410 C CA . THR A 1 170 ? 2.438 -4.778 -23.182 1.00 92.81 170 THR A CA 1
ATOM 1411 C C . THR A 1 170 ? 1.713 -4.927 -21.851 1.00 92.81 170 THR A C 1
ATOM 1413 O O . THR A 1 170 ? 1.314 -6.028 -21.472 1.00 92.81 170 THR A O 1
ATOM 1416 N N . LEU A 1 171 ? 1.538 -3.811 -21.143 1.00 95.94 171 LEU A N 1
ATOM 1417 C CA . LEU A 1 171 ? 0.765 -3.741 -19.907 1.00 95.94 171 LEU A CA 1
ATOM 1418 C C . LEU A 1 171 ? -0.581 -3.081 -20.204 1.00 95.94 171 LEU A C 1
ATOM 1420 O O . LEU A 1 171 ? -0.622 -1.919 -20.606 1.00 95.94 171 LEU A O 1
ATOM 1424 N N . ASN A 1 172 ? -1.671 -3.810 -19.986 1.00 96.62 172 ASN A N 1
ATOM 1425 C CA . ASN A 1 172 ? -3.017 -3.264 -20.091 1.00 96.62 172 ASN A CA 1
ATOM 1426 C C . ASN A 1 172 ? -3.477 -2.835 -18.701 1.00 96.62 172 ASN A C 1
ATOM 1428 O O . ASN A 1 172 ? -3.777 -3.665 -17.834 1.00 96.62 172 ASN A O 1
ATOM 1432 N N . PHE A 1 173 ? -3.477 -1.521 -18.497 1.00 96.69 173 PHE A N 1
ATOM 1433 C CA . PHE A 1 173 ? -3.796 -0.916 -17.217 1.00 96.69 173 PHE A CA 1
ATOM 1434 C C . PHE A 1 173 ? -5.298 -0.849 -16.976 1.00 96.69 173 PHE A C 1
ATOM 1436 O O . PHE A 1 173 ? -6.082 -0.577 -17.883 1.00 96.69 173 PHE A O 1
ATOM 1443 N N . ILE A 1 174 ? -5.667 -1.024 -15.715 1.00 94.56 174 ILE A N 1
ATOM 1444 C CA . ILE A 1 174 ? -6.982 -0.678 -15.192 1.00 94.56 174 ILE A CA 1
ATOM 1445 C C . ILE A 1 174 ? -6.819 0.440 -14.168 1.00 94.56 174 ILE A C 1
ATOM 1447 O O . ILE A 1 174 ? -5.810 0.512 -13.457 1.00 94.56 174 ILE A O 1
ATOM 1451 N N . LYS A 1 175 ? -7.824 1.308 -14.093 1.00 88.38 175 LYS A N 1
ATOM 1452 C CA . LYS A 1 175 ? -7.943 2.328 -13.055 1.00 88.38 175 LYS A CA 1
ATOM 1453 C C . LYS A 1 175 ? -9.100 1.919 -12.151 1.00 88.38 175 LYS A C 1
ATOM 1455 O O . LYS A 1 175 ? -10.246 2.071 -12.556 1.00 88.38 175 LYS A O 1
ATOM 1460 N N . PRO A 1 176 ? -8.823 1.314 -10.984 1.00 89.81 176 PRO A N 1
ATOM 1461 C CA . PRO A 1 176 ? -9.859 1.069 -10.000 1.00 89.81 176 PRO A CA 1
ATOM 1462 C C . PRO A 1 176 ? -10.468 2.400 -9.572 1.00 89.81 176 PRO A C 1
ATOM 1464 O O . PRO A 1 176 ? -9.758 3.299 -9.120 1.00 89.81 176 PRO A O 1
ATOM 1467 N N . GLU A 1 177 ? -11.777 2.505 -9.720 1.00 88.19 177 GLU A N 1
ATOM 1468 C CA . GLU A 1 177 ? -12.562 3.648 -9.281 1.00 88.19 177 GLU A CA 1
ATOM 1469 C C . GLU A 1 177 ? -13.512 3.195 -8.178 1.00 88.19 177 GLU A C 1
ATOM 1471 O O . GLU A 1 177 ? -13.857 2.014 -8.072 1.00 88.19 177 GLU A O 1
ATOM 1476 N N . PHE A 1 178 ? -13.871 4.131 -7.308 1.00 87.31 178 PHE A N 1
ATOM 1477 C CA . PHE A 1 178 ? -14.922 3.899 -6.330 1.00 87.31 178 PHE A CA 1
ATOM 1478 C C . PHE A 1 178 ? -16.250 3.810 -7.076 1.00 87.31 178 PHE A C 1
ATOM 1480 O O . PHE A 1 178 ? -16.499 4.627 -7.962 1.00 87.31 178 PHE A O 1
ATOM 1487 N N . ASN A 1 179 ? -17.088 2.829 -6.746 1.00 85.81 179 ASN A N 1
ATOM 1488 C CA . ASN A 1 179 ? -18.399 2.746 -7.382 1.00 85.81 179 ASN A CA 1
ATOM 1489 C C . ASN A 1 179 ? -19.326 3.831 -6.819 1.00 85.81 179 ASN A C 1
ATOM 1491 O O . ASN A 1 179 ? -19.262 4.163 -5.632 1.00 85.81 179 ASN A O 1
ATOM 1495 N N . ASP A 1 180 ? -20.232 4.341 -7.652 1.00 80.19 180 ASP A N 1
ATOM 1496 C CA . ASP A 1 180 ? -21.250 5.292 -7.208 1.00 80.19 180 ASP A CA 1
ATOM 1497 C C . ASP A 1 180 ? -22.087 4.692 -6.068 1.00 80.19 180 ASP A C 1
ATOM 1499 O O . ASP A 1 180 ? -22.676 3.617 -6.195 1.00 80.19 180 ASP A O 1
ATOM 1503 N N . GLY A 1 181 ? -22.134 5.399 -4.938 1.00 79.81 181 GLY A N 1
ATOM 1504 C CA . GLY A 1 181 ? -22.854 4.971 -3.738 1.00 79.81 181 GLY A CA 1
ATOM 1505 C C . GLY A 1 181 ? -22.065 4.071 -2.778 1.00 79.81 181 GLY A C 1
ATOM 1506 O O . GLY A 1 181 ? -22.577 3.789 -1.694 1.00 79.81 181 GLY A O 1
ATOM 1507 N N . GLU A 1 182 ? -20.832 3.659 -3.105 1.00 84.75 182 GLU A N 1
ATOM 1508 C CA . GLU A 1 182 ? -19.960 2.989 -2.129 1.00 84.75 182 GLU A CA 1
ATOM 1509 C C . GLU A 1 182 ? -19.600 3.954 -0.993 1.00 84.75 182 GLU A C 1
ATOM 1511 O O . GLU A 1 182 ? -19.201 5.100 -1.212 1.00 84.75 182 GLU A O 1
ATOM 1516 N N . THR A 1 183 ? -19.699 3.474 0.248 1.00 86.06 183 THR A N 1
ATOM 1517 C CA . THR A 1 183 ? -19.191 4.243 1.389 1.00 86.06 183 THR A CA 1
ATOM 1518 C C . THR A 1 183 ? -17.708 3.952 1.570 1.00 86.06 183 THR A C 1
ATOM 1520 O O . THR A 1 183 ? -17.303 2.802 1.755 1.00 86.06 183 THR A O 1
ATOM 1523 N N . ILE A 1 184 ? -16.898 5.009 1.521 1.00 91.12 184 ILE A N 1
ATOM 1524 C CA . ILE A 1 184 ? -15.441 4.936 1.620 1.00 91.12 184 ILE A CA 1
ATOM 1525 C C . ILE A 1 184 ? -15.028 5.227 3.059 1.00 91.12 184 ILE A C 1
ATOM 1527 O O . ILE A 1 184 ? -15.413 6.246 3.630 1.00 91.12 184 ILE A O 1
ATOM 1531 N N . TYR A 1 185 ? -14.207 4.351 3.626 1.00 93.00 185 TYR A N 1
ATOM 1532 C CA . TYR A 1 185 ? -13.641 4.494 4.960 1.00 93.00 185 TYR A CA 1
ATOM 1533 C C . TYR A 1 185 ? -12.121 4.465 4.884 1.00 93.00 185 TYR A C 1
ATOM 1535 O O . TYR A 1 185 ? -11.547 3.602 4.234 1.00 93.00 185 TYR A O 1
ATOM 1543 N N . TYR A 1 186 ? -11.443 5.384 5.561 1.00 93.88 186 TYR A N 1
ATOM 1544 C CA . TYR A 1 186 ? -9.974 5.454 5.545 1.00 93.88 186 TYR A CA 1
ATOM 1545 C C . TYR A 1 186 ? -9.349 4.881 6.813 1.00 93.88 186 TYR A C 1
ATOM 1547 O O . TYR A 1 186 ? -8.168 4.541 6.827 1.00 93.88 186 TYR A O 1
ATOM 1555 N N . TYR A 1 187 ? -10.143 4.748 7.872 1.00 92.88 187 TYR A N 1
ATOM 1556 C CA . TYR A 1 187 ? -9.727 4.109 9.106 1.00 92.88 187 TYR A CA 1
ATOM 1557 C C . TYR A 1 187 ? -10.833 3.191 9.616 1.00 92.88 187 TYR A C 1
ATOM 1559 O O . TYR A 1 187 ? -12.019 3.524 9.567 1.00 92.88 187 TYR A O 1
ATOM 1567 N N . ALA A 1 188 ? -10.421 2.032 10.114 1.00 91.19 188 ALA A N 1
ATOM 1568 C CA . ALA A 1 188 ? -11.276 1.116 10.840 1.00 91.19 188 ALA A CA 1
ATOM 1569 C C . ALA A 1 188 ? -10.560 0.701 12.120 1.00 91.19 188 ALA A C 1
ATOM 1571 O O . ALA A 1 188 ? -9.379 0.343 12.089 1.00 91.19 188 ALA A O 1
ATOM 1572 N N . ASP A 1 189 ? -11.294 0.728 13.222 1.00 89.38 189 ASP A N 1
ATOM 1573 C CA . ASP A 1 189 ? -10.862 0.179 14.497 1.00 89.38 189 ASP A CA 1
ATOM 1574 C C . ASP A 1 189 ? -11.767 -0.981 14.872 1.00 89.38 189 ASP A C 1
ATOM 1576 O O . ASP A 1 189 ? -12.973 -0.927 14.635 1.00 89.38 189 ASP A O 1
ATOM 1580 N N . GLY A 1 190 ? -11.196 -2.026 15.453 1.00 89.94 190 GLY A N 1
ATOM 1581 C CA . GLY A 1 190 ? -11.930 -3.214 15.860 1.00 89.94 190 GLY A CA 1
ATOM 1582 C C . GLY A 1 190 ? -11.518 -3.614 17.260 1.00 89.94 190 GLY A C 1
ATOM 1583 O O . GLY A 1 190 ? -10.326 -3.681 17.541 1.00 89.94 190 GLY A O 1
ATOM 1584 N N . TYR A 1 191 ? -12.501 -3.899 18.104 1.00 91.38 191 TYR A N 1
ATOM 1585 C CA . TYR A 1 191 ? -12.316 -4.340 19.479 1.00 91.38 191 TYR A CA 1
ATOM 1586 C C . TYR A 1 191 ? -12.945 -5.722 19.648 1.00 91.38 191 TYR A C 1
ATOM 1588 O O . TYR A 1 191 ? -14.094 -5.936 19.254 1.00 91.38 191 TYR A O 1
ATOM 1596 N N . GLY A 1 192 ? -12.179 -6.657 20.207 1.00 91.69 192 GLY A N 1
ATOM 1597 C CA . GLY A 1 192 ? -12.661 -7.958 20.669 1.00 91.69 192 GLY A CA 1
ATOM 1598 C C . GLY A 1 192 ? -13.340 -7.878 22.040 1.00 91.69 192 GLY A C 1
ATOM 1599 O O . GLY A 1 192 ? -13.722 -6.798 22.486 1.00 91.69 192 GLY A O 1
ATOM 1600 N N . SER A 1 193 ? -13.511 -9.025 22.705 1.00 91.50 193 SER A N 1
ATOM 1601 C CA . SER A 1 193 ? -14.217 -9.114 23.994 1.00 91.50 193 SER A CA 1
ATOM 1602 C C . SER A 1 193 ? -13.574 -8.216 25.058 1.00 91.50 193 SER A C 1
ATOM 1604 O O . SER A 1 193 ? -12.347 -8.092 25.136 1.00 91.50 193 SER A O 1
ATOM 1606 N N . ILE A 1 194 ? -14.394 -7.593 25.908 1.00 92.12 194 ILE A N 1
ATOM 1607 C CA . ILE A 1 194 ? -13.929 -6.814 27.067 1.00 92.12 194 ILE A CA 1
ATOM 1608 C C . ILE A 1 194 ? -13.383 -7.726 28.177 1.00 92.12 194 ILE A C 1
ATOM 1610 O O . ILE A 1 194 ? -12.527 -7.283 28.954 1.00 92.12 194 ILE A O 1
ATOM 1614 N N . CYS A 1 195 ? -13.849 -8.979 28.265 1.00 86.31 195 CYS A N 1
ATOM 1615 C CA . CYS A 1 195 ? -13.603 -9.859 29.408 1.00 86.31 195 CYS A CA 1
ATOM 1616 C C . CYS A 1 195 ? -12.851 -11.161 29.094 1.00 86.31 195 CYS A C 1
ATOM 1618 O O . CYS A 1 195 ? -11.875 -11.452 29.794 1.00 86.31 195 CYS A O 1
ATOM 1620 N N . CYS A 1 196 ? -13.258 -11.973 28.107 1.00 86.25 196 CYS A N 1
ATOM 1621 C CA . CYS A 1 196 ? -12.848 -13.387 28.057 1.00 86.25 196 CYS A CA 1
ATOM 1622 C C . CYS A 1 196 ? -12.692 -13.988 26.634 1.00 86.25 196 CYS A C 1
ATOM 1624 O O . CYS A 1 196 ? -13.651 -14.519 26.088 1.00 86.25 196 CYS A O 1
ATOM 1626 N N . PRO A 1 197 ? -11.464 -14.063 26.074 1.00 88.38 197 PRO A N 1
ATOM 1627 C CA . PRO A 1 197 ? -10.262 -13.369 26.519 1.00 88.38 197 PRO A CA 1
ATOM 1628 C C . PRO A 1 197 ? -10.367 -11.878 26.198 1.00 88.38 197 PRO A C 1
ATOM 1630 O O . PRO A 1 197 ? -10.714 -11.500 25.081 1.00 88.38 197 PRO A O 1
ATOM 1633 N N . ARG A 1 198 ? -10.013 -11.034 27.171 1.00 91.56 198 ARG A N 1
ATOM 1634 C CA . ARG A 1 198 ? -9.972 -9.586 26.973 1.00 91.56 198 ARG A CA 1
ATOM 1635 C C . ARG A 1 198 ? -9.024 -9.212 25.832 1.00 91.56 198 ARG A C 1
ATOM 1637 O O . ARG A 1 198 ? -7.841 -9.561 25.859 1.00 91.56 198 ARG A O 1
ATOM 1644 N N . ASP A 1 199 ? -9.528 -8.440 24.877 1.00 92.81 199 ASP A N 1
ATOM 1645 C CA . ASP A 1 199 ? -8.710 -7.789 23.862 1.00 92.81 199 ASP A CA 1
ATOM 1646 C C . ASP A 1 199 ? -7.913 -6.634 24.485 1.00 92.81 199 ASP A C 1
ATOM 1648 O O . ASP A 1 199 ? -8.467 -5.723 25.101 1.00 92.81 199 ASP A O 1
ATOM 1652 N N . LYS A 1 200 ? -6.592 -6.649 24.291 1.00 92.12 200 LYS A N 1
ATOM 1653 C CA . LYS A 1 200 ? -5.678 -5.604 24.773 1.00 92.12 200 LYS A CA 1
ATOM 1654 C C . LYS A 1 200 ? -5.936 -4.244 24.128 1.00 92.12 200 LYS A C 1
ATOM 1656 O O . LYS A 1 200 ? -5.521 -3.230 24.679 1.00 92.12 200 LYS A O 1
ATOM 1661 N N . ARG A 1 201 ? -6.628 -4.182 22.983 1.00 90.88 201 ARG A N 1
ATOM 1662 C CA . ARG A 1 201 ? -7.005 -2.899 22.364 1.00 90.88 201 ARG A CA 1
ATOM 1663 C C . ARG A 1 201 ? -7.888 -2.050 23.274 1.00 90.88 201 ARG A C 1
ATOM 1665 O O . ARG A 1 201 ? -7.815 -0.825 23.201 1.00 90.88 201 ARG A O 1
ATOM 1672 N N . TRP A 1 202 ? -8.652 -2.674 24.174 1.00 92.56 202 TRP A N 1
ATOM 1673 C CA . TRP A 1 202 ? -9.442 -1.952 25.172 1.00 92.56 202 TRP A CA 1
ATOM 1674 C C . TRP A 1 202 ? -8.602 -1.097 26.117 1.00 92.56 202 TRP A C 1
ATOM 1676 O O . TRP A 1 202 ? -9.104 -0.097 26.620 1.00 92.56 202 TRP A O 1
ATOM 1686 N N . ASP A 1 203 ? -7.330 -1.435 26.323 1.00 93.88 203 ASP A N 1
ATOM 1687 C CA . ASP A 1 203 ? -6.440 -0.672 27.202 1.00 93.88 203 ASP A CA 1
ATOM 1688 C C . ASP A 1 203 ? -6.067 0.697 26.594 1.00 93.88 203 ASP A C 1
ATOM 1690 O O . ASP A 1 203 ? -5.631 1.597 27.306 1.00 93.88 203 ASP A O 1
ATOM 1694 N N . TYR A 1 204 ? -6.298 0.883 25.288 1.00 94.50 204 TYR A N 1
ATOM 1695 C CA . TYR A 1 204 ? -6.056 2.134 24.561 1.00 94.50 204 TYR A CA 1
ATOM 1696 C C . TYR A 1 204 ? -7.340 2.896 24.212 1.00 94.50 204 TYR A C 1
ATOM 1698 O O . TYR A 1 204 ? -7.259 3.991 23.656 1.00 94.50 204 TYR A O 1
ATOM 1706 N N . TYR A 1 205 ? -8.521 2.345 24.518 1.00 92.25 205 TYR A N 1
ATOM 1707 C CA . TYR A 1 205 ? -9.806 2.875 24.053 1.00 92.25 205 TYR A CA 1
ATOM 1708 C C . TYR A 1 205 ? -9.998 4.352 24.426 1.00 92.25 205 TYR A C 1
ATOM 1710 O O . TYR A 1 205 ? -10.217 5.182 23.546 1.00 92.25 205 TYR A O 1
ATOM 1718 N N . GLU A 1 206 ? -9.840 4.710 25.704 1.00 93.19 206 GLU A N 1
ATOM 1719 C CA . GLU A 1 206 ? -10.019 6.094 26.168 1.00 93.19 206 GLU A CA 1
ATOM 1720 C C . GLU A 1 206 ? -9.031 7.069 25.515 1.00 93.19 206 GLU A C 1
ATOM 1722 O O . GLU A 1 206 ? -9.413 8.173 25.126 1.00 93.19 206 GLU A O 1
ATOM 1727 N N . ALA A 1 207 ? -7.769 6.661 25.345 1.00 95.00 207 ALA A N 1
ATOM 1728 C CA . ALA A 1 207 ? -6.751 7.486 24.700 1.00 95.00 207 ALA A CA 1
ATOM 1729 C C . ALA A 1 207 ? -7.099 7.763 23.229 1.00 95.00 207 ALA A C 1
ATOM 1731 O O . ALA A 1 207 ? -6.977 8.900 22.771 1.00 95.00 207 ALA A O 1
ATOM 1732 N N . ILE A 1 208 ? -7.591 6.748 22.511 1.00 93.44 208 ILE A N 1
ATOM 1733 C CA . ILE A 1 208 ? -8.038 6.878 21.120 1.00 93.44 208 ILE A CA 1
ATOM 1734 C C . ILE A 1 208 ? -9.267 7.792 21.033 1.00 93.44 208 ILE A C 1
ATOM 1736 O O . ILE A 1 208 ? -9.268 8.725 20.234 1.00 93.44 208 ILE A O 1
ATOM 1740 N N . GLN A 1 209 ? -10.285 7.589 21.876 1.00 91.69 209 GLN A N 1
ATOM 1741 C CA . GLN A 1 209 ? -11.491 8.429 21.868 1.00 91.69 209 GLN A CA 1
ATOM 1742 C C . GLN A 1 209 ? -11.171 9.899 22.182 1.00 91.69 209 GLN A C 1
ATOM 1744 O O . GLN A 1 209 ? -11.667 10.806 21.509 1.00 91.69 209 GLN A O 1
ATOM 1749 N N . ASN A 1 210 ? -10.284 10.147 23.151 1.00 94.19 210 ASN A N 1
ATOM 1750 C CA . ASN A 1 210 ? -9.813 11.493 23.472 1.00 94.19 210 ASN A CA 1
ATOM 1751 C C . ASN A 1 210 ? -9.062 12.131 22.298 1.00 94.19 210 ASN A C 1
ATOM 1753 O O . ASN A 1 210 ? -9.301 13.297 21.983 1.00 94.19 210 ASN A O 1
ATOM 1757 N N . TYR A 1 211 ? -8.191 11.374 21.624 1.00 94.81 211 TYR A N 1
ATOM 1758 C CA . TYR A 1 211 ? -7.499 11.853 20.430 1.00 94.81 211 TYR A CA 1
ATOM 1759 C C . TYR A 1 211 ? -8.480 12.238 19.318 1.00 94.81 211 TYR A C 1
ATOM 1761 O O . TYR A 1 211 ? -8.385 13.344 18.790 1.00 94.81 211 TYR A O 1
ATOM 1769 N N . ILE A 1 212 ? -9.442 11.368 18.994 1.00 92.50 212 ILE A N 1
ATOM 1770 C CA . ILE A 1 212 ? -10.430 11.609 17.931 1.00 92.50 212 ILE A CA 1
ATOM 1771 C C . ILE A 1 212 ? -11.203 12.901 18.206 1.00 92.50 212 ILE A C 1
ATOM 1773 O O . ILE A 1 212 ? -11.326 13.745 17.317 1.00 92.50 212 ILE A O 1
ATOM 1777 N N . LYS A 1 213 ? -11.661 13.091 19.450 1.00 91.75 213 LYS A N 1
ATOM 1778 C CA . LYS A 1 213 ? -12.363 14.307 19.872 1.00 91.75 213 LYS A CA 1
ATOM 1779 C C . LYS A 1 213 ? -11.501 15.560 19.688 1.00 91.75 213 LYS A C 1
ATOM 1781 O O . LYS A 1 213 ? -11.930 16.505 19.032 1.00 91.75 213 LYS A O 1
ATOM 1786 N N . LEU A 1 214 ? -10.279 15.559 20.223 1.00 94.00 214 LEU A N 1
ATOM 1787 C CA . LEU A 1 214 ? -9.366 16.705 20.125 1.00 94.00 214 LEU A CA 1
ATOM 1788 C C . LEU A 1 214 ? -8.965 17.003 18.676 1.00 94.00 214 LEU A C 1
ATOM 1790 O O . LEU A 1 214 ? -8.824 18.164 18.292 1.00 94.00 214 LEU A O 1
ATOM 1794 N N . PHE A 1 215 ? -8.785 15.967 17.856 1.00 94.38 215 PHE A N 1
ATOM 1795 C CA . PHE A 1 215 ? -8.480 16.121 16.441 1.00 94.38 215 PHE A CA 1
ATOM 1796 C C . PHE A 1 215 ? -9.654 16.758 15.688 1.00 94.38 215 PHE A C 1
ATOM 1798 O O . PHE A 1 215 ? -9.431 17.655 14.873 1.00 94.38 215 PHE A O 1
ATOM 1805 N N . ALA A 1 216 ? -10.891 16.343 15.979 1.00 91.44 216 ALA A N 1
ATOM 1806 C CA . ALA A 1 216 ? -12.098 16.931 15.403 1.00 91.44 216 ALA A CA 1
ATOM 1807 C C . ALA A 1 216 ? -12.225 18.421 15.758 1.00 91.44 216 ALA A C 1
ATOM 1809 O O . ALA A 1 216 ? -12.363 19.261 14.869 1.00 91.44 216 ALA A O 1
ATOM 1810 N N . GLU A 1 217 ? -12.074 18.753 17.046 1.00 92.19 217 GLU A N 1
ATOM 1811 C CA . GLU A 1 217 ? -12.108 20.129 17.556 1.00 92.19 217 GLU A CA 1
ATOM 1812 C C . GLU A 1 217 ? -11.027 21.002 16.902 1.00 92.19 217 GLU A C 1
ATOM 1814 O O . GLU A 1 217 ? -11.319 22.088 16.403 1.00 92.19 217 GLU A O 1
ATOM 1819 N N . LYS A 1 218 ? -9.782 20.509 16.831 1.00 93.25 218 LYS A N 1
ATOM 1820 C CA . LYS A 1 218 ? -8.649 21.234 16.234 1.00 93.25 218 LYS A CA 1
ATOM 1821 C C . LYS A 1 218 ? -8.853 21.544 14.752 1.00 93.25 218 LYS A C 1
ATOM 1823 O O . LYS A 1 218 ? -8.409 22.591 14.287 1.00 93.25 218 LYS A O 1
ATOM 1828 N N . ASN A 1 219 ? -9.470 20.629 14.010 1.00 89.44 219 ASN A N 1
ATOM 1829 C CA . ASN A 1 219 ? -9.704 20.798 12.577 1.00 89.44 219 ASN A CA 1
ATOM 1830 C C . ASN A 1 219 ? -11.071 21.431 12.270 1.00 89.44 219 ASN A C 1
ATOM 1832 O O . ASN A 1 219 ? -11.381 21.630 11.101 1.00 89.44 219 ASN A O 1
ATOM 1836 N N . ASN A 1 220 ? -11.858 21.784 13.296 1.00 88.88 220 ASN A N 1
ATOM 1837 C CA . ASN A 1 220 ? -13.205 22.341 13.165 1.00 88.88 220 ASN A CA 1
ATOM 1838 C C . ASN A 1 220 ? -14.122 21.487 12.267 1.00 88.88 220 ASN A C 1
ATOM 1840 O O . ASN A 1 220 ? -14.863 22.010 11.435 1.00 88.88 220 ASN A O 1
ATOM 1844 N N . ILE A 1 221 ? -14.046 20.167 12.437 1.00 87.19 221 ILE A N 1
ATOM 1845 C CA . ILE A 1 221 ? -14.874 19.189 11.724 1.00 87.19 221 ILE A CA 1
ATOM 1846 C C . ILE A 1 221 ? -15.666 18.342 12.712 1.00 87.19 221 ILE A C 1
ATOM 1848 O O . ILE A 1 221 ? -15.323 18.247 13.893 1.00 87.19 221 ILE A O 1
ATOM 1852 N N . LYS A 1 222 ? -16.697 17.661 12.215 1.00 80.56 222 LYS A N 1
ATOM 1853 C CA . LYS A 1 222 ? -17.368 16.607 12.976 1.00 80.56 222 LYS A CA 1
ATOM 1854 C C . LYS A 1 222 ? -16.872 15.250 12.496 1.00 80.56 222 LYS A C 1
ATOM 1856 O O . LYS A 1 222 ? -17.297 14.742 11.467 1.00 80.56 222 LYS A O 1
ATOM 1861 N N . LEU A 1 223 ? -15.971 14.645 13.268 1.00 79.12 223 LEU A N 1
ATOM 1862 C CA . LEU A 1 223 ? -15.613 13.239 13.083 1.00 79.12 223 LEU A CA 1
ATOM 1863 C C . LEU A 1 223 ? -16.710 12.370 13.690 1.00 79.12 223 LEU A C 1
ATOM 1865 O O . LEU A 1 223 ? -16.643 11.986 14.854 1.00 79.12 223 LEU A O 1
ATOM 1869 N N . GLU A 1 224 ? -17.745 12.092 12.907 1.00 66.75 224 GLU A N 1
ATOM 1870 C CA . GLU A 1 224 ? -18.754 11.109 13.284 1.00 66.75 224 GLU A CA 1
ATOM 1871 C C . GLU A 1 224 ? -18.301 9.715 12.837 1.00 66.75 224 GLU A C 1
ATOM 1873 O O . GLU A 1 224 ? -17.829 9.532 11.709 1.00 66.75 224 GLU A O 1
ATOM 1878 N N . ASN A 1 225 ? -18.447 8.716 13.717 1.00 64.06 225 ASN A N 1
ATOM 1879 C CA . ASN A 1 225 ? -18.312 7.315 13.321 1.00 64.06 225 ASN A CA 1
ATOM 1880 C C . ASN A 1 225 ? -19.354 7.055 12.241 1.00 64.06 225 ASN A C 1
ATOM 1882 O O . ASN A 1 225 ? -20.547 6.963 12.521 1.00 64.06 225 ASN A O 1
ATOM 1886 N N . THR A 1 226 ? -18.898 6.934 11.001 1.00 70.69 226 THR A N 1
ATOM 1887 C CA . THR A 1 226 ? -19.786 6.799 9.848 1.00 70.69 226 THR A CA 1
ATOM 1888 C C . THR A 1 226 ? -20.506 5.448 9.876 1.00 70.69 226 THR A C 1
ATOM 1890 O O . THR A 1 226 ? -21.584 5.294 9.309 1.00 70.69 226 THR A O 1
ATOM 1893 N N . ARG A 1 227 ? -19.924 4.454 10.561 1.00 83.38 227 ARG A N 1
ATOM 1894 C CA . ARG A 1 227 ? -20.564 3.168 10.845 1.00 83.38 227 ARG A CA 1
ATOM 1895 C C . ARG A 1 227 ? -19.950 2.517 12.080 1.00 83.38 227 ARG A C 1
ATOM 1897 O O . ARG A 1 227 ? -18.731 2.498 12.220 1.00 83.38 227 ARG A O 1
ATOM 1904 N N . SER A 1 228 ? -20.790 1.924 12.924 1.00 84.88 228 SER A N 1
ATOM 1905 C CA . SER A 1 228 ? -20.369 0.991 13.972 1.00 84.88 228 SER A CA 1
ATOM 1906 C C . SER A 1 228 ? -21.107 -0.330 13.791 1.00 84.88 228 SER A C 1
ATOM 1908 O O . SER A 1 228 ? -22.306 -0.338 13.508 1.00 84.88 228 SER A O 1
ATOM 1910 N N . VAL A 1 229 ? -20.389 -1.442 13.897 1.00 87.56 229 VAL A N 1
ATOM 1911 C CA . VAL A 1 229 ? -20.946 -2.794 13.799 1.00 87.56 229 VAL A CA 1
ATOM 1912 C C . VAL A 1 229 ? -20.628 -3.520 15.093 1.00 87.56 229 VAL A C 1
ATOM 1914 O O . VAL A 1 229 ? -19.456 -3.652 15.430 1.00 87.56 229 VAL A O 1
ATOM 1917 N N . SER A 1 230 ? -21.654 -3.977 15.812 1.00 88.62 230 SER A N 1
ATOM 1918 C CA . SER A 1 230 ? -21.479 -4.902 16.934 1.00 88.62 230 SER A CA 1
ATOM 1919 C C . SER A 1 230 ? -21.203 -6.300 16.381 1.00 88.62 230 SER A C 1
ATOM 1921 O O . SER A 1 230 ? -21.917 -6.774 15.498 1.00 88.62 230 SER A O 1
ATOM 1923 N N . ASN A 1 231 ? -20.140 -6.930 16.876 1.00 86.75 231 ASN A N 1
ATOM 1924 C CA . ASN A 1 231 ? -19.657 -8.234 16.420 1.00 86.75 231 ASN A CA 1
ATOM 1925 C C . ASN A 1 231 ? -19.878 -9.342 17.469 1.00 86.75 231 ASN A C 1
ATOM 1927 O O . ASN A 1 231 ? -19.425 -10.466 17.262 1.00 86.75 231 ASN A O 1
ATOM 1931 N N . GLY A 1 232 ? -20.534 -9.028 18.588 1.00 85.88 232 GLY A N 1
ATOM 1932 C CA . GLY A 1 232 ? -20.696 -9.921 19.731 1.00 85.88 232 GLY A CA 1
ATOM 1933 C C . GLY A 1 232 ? -21.423 -9.251 20.898 1.00 85.88 232 GLY A C 1
ATOM 1934 O O . GLY A 1 232 ? -21.859 -8.101 20.803 1.00 85.88 232 GLY A O 1
ATOM 1935 N N . GLU A 1 233 ? -21.585 -10.000 21.985 1.00 86.38 233 GLU A N 1
ATOM 1936 C CA . GLU A 1 233 ? -22.366 -9.598 23.164 1.00 86.38 233 GLU A CA 1
ATOM 1937 C C . GLU A 1 233 ? -21.500 -9.018 24.295 1.00 86.38 233 GLU A C 1
ATOM 1939 O O . GLU A 1 233 ? -22.024 -8.426 25.237 1.00 86.38 233 GLU A O 1
ATOM 1944 N N . GLU A 1 234 ? -20.173 -9.129 24.200 1.00 86.88 234 GLU A N 1
ATOM 1945 C CA . GLU A 1 234 ? -19.215 -8.746 25.246 1.00 86.88 234 GLU A CA 1
ATOM 1946 C C . GLU A 1 234 ? -18.499 -7.422 24.926 1.00 86.88 234 GLU A C 1
ATOM 1948 O O . GLU A 1 234 ? -17.389 -7.153 25.397 1.00 86.88 234 GLU A O 1
ATOM 1953 N N . GLY A 1 235 ? -19.149 -6.578 24.120 1.00 83.25 235 GLY A N 1
ATOM 1954 C CA . GLY A 1 235 ? -18.655 -5.265 23.705 1.00 83.25 235 GLY A CA 1
ATOM 1955 C C . GLY A 1 235 ? -17.872 -5.268 22.392 1.00 83.25 235 GLY A C 1
ATOM 1956 O O . GLY A 1 235 ? -17.381 -4.210 21.985 1.00 83.25 235 GLY A O 1
ATOM 1957 N N . GLU A 1 236 ? -17.770 -6.407 21.703 1.00 92.00 236 GLU A N 1
ATOM 1958 C CA . GLU A 1 236 ? -17.089 -6.494 20.417 1.00 92.00 236 GLU A CA 1
ATOM 1959 C C . GLU A 1 236 ? -17.743 -5.568 19.405 1.00 92.00 236 GLU A C 1
ATOM 1961 O O . GLU A 1 236 ? -18.941 -5.661 19.116 1.00 92.00 236 GLU A O 1
ATOM 1966 N N . HIS A 1 237 ? -16.944 -4.692 18.815 1.00 91.38 237 HIS A N 1
ATOM 1967 C CA . HIS A 1 237 ? -17.439 -3.818 17.772 1.00 91.38 237 HIS A CA 1
ATOM 1968 C C . HIS A 1 237 ? -16.332 -3.388 16.823 1.00 91.38 237 HIS A C 1
ATOM 1970 O O . HIS A 1 237 ? -15.138 -3.501 17.107 1.00 91.38 237 HIS A O 1
ATOM 1976 N N . SER A 1 238 ? -16.734 -2.890 15.663 1.00 92.12 238 SER A N 1
ATOM 1977 C CA . SER A 1 238 ? -15.844 -2.224 14.724 1.00 92.12 238 SER A CA 1
ATOM 1978 C C . SER A 1 238 ? -16.406 -0.866 14.354 1.00 92.12 238 SER A C 1
ATOM 1980 O O . SER A 1 238 ? -17.567 -0.764 13.965 1.00 92.12 238 SER A O 1
ATOM 1982 N N . SER A 1 239 ? -15.574 0.162 14.475 1.00 91.44 239 SER A N 1
ATOM 1983 C CA . SER A 1 239 ? -15.900 1.537 14.110 1.00 91.44 239 SER A CA 1
ATOM 1984 C C . SER A 1 239 ? -15.169 1.906 12.830 1.00 91.44 239 SER A C 1
ATOM 1986 O O . SER A 1 239 ? -13.957 1.725 12.729 1.00 91.44 239 SER A O 1
ATOM 1988 N N . PHE A 1 240 ? -15.901 2.446 11.863 1.00 92.69 240 PHE A N 1
ATOM 1989 C CA . PHE A 1 240 ? -15.376 2.845 10.566 1.00 92.69 240 PHE A CA 1
ATOM 1990 C C . PHE A 1 240 ? -15.537 4.352 10.373 1.00 92.69 240 PHE A C 1
ATOM 1992 O O . PHE A 1 240 ? -16.614 4.909 10.607 1.00 92.69 240 PHE A O 1
ATOM 1999 N N . TYR A 1 241 ? -14.471 4.996 9.902 1.00 93.19 241 TYR A N 1
ATOM 2000 C CA . TYR A 1 241 ? -14.374 6.445 9.763 1.00 93.19 241 TYR A CA 1
ATOM 2001 C C . TYR A 1 241 ? -14.146 6.815 8.298 1.00 93.19 241 TYR A C 1
ATOM 2003 O O . TYR A 1 241 ? -13.141 6.412 7.700 1.00 93.19 241 TYR A O 1
ATOM 2011 N N . SER A 1 242 ? -15.070 7.587 7.720 1.00 90.88 242 SER A N 1
ATOM 2012 C CA . SER A 1 242 ? -14.962 8.042 6.329 1.00 90.88 242 SER A CA 1
ATOM 2013 C C . SER A 1 242 ? -13.867 9.082 6.129 1.00 90.88 242 SER A C 1
ATOM 2015 O O . SER A 1 242 ? -13.264 9.139 5.067 1.00 90.88 242 SER A O 1
ATOM 2017 N N . LEU A 1 243 ? -13.599 9.910 7.143 1.00 92.06 243 LEU A N 1
ATOM 2018 C CA . LEU A 1 243 ? -12.621 11.000 7.091 1.00 92.06 243 LEU A CA 1
ATOM 2019 C C . LEU A 1 243 ? -12.768 11.905 5.848 1.00 92.06 243 LEU A C 1
ATOM 2021 O O . LEU A 1 243 ? -11.799 12.513 5.402 1.00 92.06 243 LEU A O 1
ATOM 2025 N N . THR A 1 244 ? -13.962 11.987 5.256 1.00 87.69 244 THR A N 1
ATOM 2026 C CA . THR A 1 244 ? -14.189 12.660 3.967 1.00 87.69 244 THR A CA 1
ATOM 2027 C C . THR A 1 244 ? -14.038 14.176 4.043 1.00 87.69 244 THR A C 1
ATOM 2029 O O . THR A 1 244 ? -13.729 14.801 3.037 1.00 87.69 244 THR A O 1
ATOM 2032 N N . GLU A 1 245 ? -14.207 14.761 5.231 1.00 89.44 245 GLU A N 1
ATOM 2033 C CA . GLU A 1 245 ? -13.993 16.193 5.489 1.00 89.44 245 GLU A CA 1
ATOM 2034 C C . GLU A 1 245 ? -12.505 16.569 5.633 1.00 89.44 245 GLU A C 1
ATOM 2036 O O . GLU A 1 245 ? -12.177 17.744 5.777 1.00 89.44 245 GLU A O 1
ATOM 2041 N N . LEU A 1 246 ? -11.596 15.587 5.601 1.00 92.69 246 LEU A N 1
ATOM 2042 C CA . LEU A 1 246 ? -10.157 15.788 5.757 1.00 92.69 246 LEU A CA 1
ATOM 2043 C C . LEU A 1 246 ? -9.420 15.728 4.417 1.00 92.69 246 LEU A C 1
ATOM 2045 O O . LEU A 1 246 ? -9.752 14.930 3.537 1.00 92.69 246 LEU A O 1
ATOM 2049 N N . THR A 1 247 ? -8.340 16.504 4.292 1.00 93.81 247 THR A N 1
ATOM 2050 C CA . THR A 1 247 ? -7.364 16.297 3.213 1.00 93.81 247 THR A CA 1
ATOM 2051 C C . THR A 1 247 ? -6.635 14.968 3.402 1.00 93.81 247 THR A C 1
ATOM 2053 O O . THR A 1 247 ? -6.583 14.416 4.502 1.00 93.81 247 THR A O 1
ATOM 2056 N N . ASN A 1 248 ? -6.024 14.434 2.345 1.00 94.69 248 ASN A N 1
ATOM 2057 C CA . ASN A 1 248 ? -5.315 13.157 2.435 1.00 94.69 248 ASN A CA 1
ATOM 2058 C C . ASN A 1 248 ? -4.096 13.213 3.378 1.00 94.69 248 ASN A C 1
ATOM 2060 O O . ASN A 1 248 ? -3.790 12.222 4.039 1.00 94.69 248 ASN A O 1
ATOM 2064 N N . GLU A 1 249 ? -3.457 14.374 3.530 1.00 93.19 249 GLU A N 1
ATOM 2065 C CA . GLU A 1 249 ? -2.414 14.604 4.535 1.00 93.19 249 GLU A CA 1
ATOM 2066 C C . GLU A 1 249 ? -2.977 14.528 5.958 1.00 93.19 249 GLU A C 1
ATOM 2068 O O . GLU A 1 249 ? -2.388 13.882 6.826 1.00 93.19 249 GLU A O 1
ATOM 2073 N N . GLN A 1 250 ? -4.139 15.144 6.201 1.00 94.12 250 GLN A N 1
ATOM 2074 C CA . GLN A 1 250 ? -4.816 15.072 7.496 1.00 94.12 250 GLN A CA 1
ATOM 2075 C C . GLN A 1 250 ? -5.310 13.652 7.801 1.00 94.12 250 GLN A C 1
ATOM 2077 O O . GLN A 1 250 ? -5.176 13.207 8.939 1.00 94.12 250 GLN A O 1
ATOM 2082 N N . LYS A 1 251 ? -5.823 12.916 6.803 1.00 95.19 251 LYS A N 1
ATOM 2083 C CA . LYS A 1 251 ? -6.193 11.495 6.942 1.00 95.19 251 LYS A CA 1
ATOM 2084 C C . LYS A 1 251 ? -4.989 10.652 7.351 1.00 95.19 251 LYS A C 1
ATOM 2086 O O . LYS A 1 251 ? -5.084 9.855 8.280 1.00 95.19 251 LYS A O 1
ATOM 2091 N N . LEU A 1 252 ? -3.848 10.844 6.686 1.00 94.81 252 LEU A N 1
ATOM 2092 C CA . LEU A 1 252 ? -2.621 10.120 7.005 1.00 94.81 252 LEU A CA 1
ATOM 2093 C C . LEU A 1 252 ? -2.138 10.428 8.429 1.00 94.81 252 LEU A C 1
ATOM 2095 O O . LEU A 1 252 ? -1.792 9.504 9.163 1.00 94.81 252 LEU A O 1
ATOM 2099 N N . LEU A 1 253 ? -2.159 11.703 8.833 1.00 93.44 253 LEU A N 1
ATOM 2100 C CA . LEU A 1 253 ? -1.816 12.116 10.195 1.00 93.44 253 LEU A CA 1
ATOM 2101 C C . LEU A 1 253 ? -2.763 11.493 11.231 1.00 93.44 253 LEU A 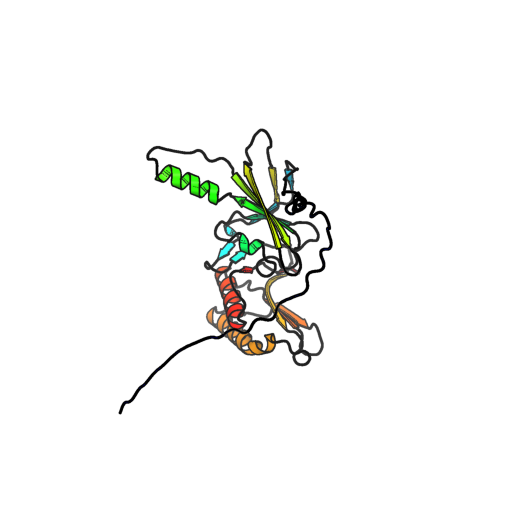C 1
ATOM 2103 O O . LEU A 1 253 ? -2.304 10.982 12.249 1.00 93.44 253 LEU A O 1
ATOM 2107 N N . PHE A 1 254 ? -4.068 11.494 10.951 1.00 94.25 254 PHE A N 1
ATOM 2108 C CA . PHE A 1 254 ? -5.081 10.882 11.809 1.00 94.25 254 PHE A CA 1
ATOM 2109 C C . PHE A 1 254 ? -4.800 9.397 12.055 1.00 94.25 254 PHE A C 1
ATOM 2111 O O . PHE A 1 254 ? -4.734 8.947 13.200 1.00 94.25 254 PHE A O 1
ATOM 2118 N N . ILE A 1 255 ? -4.575 8.641 10.976 1.00 93.75 255 ILE A N 1
ATOM 2119 C CA . ILE A 1 255 ? -4.261 7.211 11.052 1.00 93.75 255 ILE A CA 1
ATOM 2120 C C . ILE A 1 255 ? -2.966 6.996 11.843 1.00 93.75 255 ILE A C 1
ATOM 2122 O O . ILE A 1 255 ? -2.910 6.127 12.713 1.00 93.75 255 ILE A O 1
ATOM 2126 N N . GLN A 1 256 ? -1.932 7.793 11.566 1.00 91.88 256 GLN A N 1
ATOM 2127 C CA . GLN A 1 256 ? -0.630 7.645 12.204 1.00 91.88 256 GLN A CA 1
ATOM 2128 C C . GLN A 1 256 ? -0.694 7.830 13.721 1.00 91.88 256 GLN A C 1
ATOM 2130 O O . GLN A 1 256 ? -0.115 7.030 14.452 1.00 91.88 256 GLN A O 1
ATOM 2135 N N . GLU A 1 257 ? -1.377 8.862 14.209 1.00 92.88 257 GLU A N 1
ATOM 2136 C CA . GLU A 1 257 ? -1.419 9.136 15.646 1.00 92.88 257 GLU A CA 1
ATOM 2137 C C . GLU A 1 257 ? -2.180 8.060 16.420 1.00 92.88 257 GLU A C 1
ATOM 2139 O O . GLU A 1 257 ? -1.735 7.633 17.485 1.00 92.88 257 GLU A O 1
ATOM 2144 N N . ILE A 1 258 ? -3.273 7.528 15.864 1.00 92.19 258 ILE A N 1
ATOM 2145 C CA . ILE A 1 258 ? -3.966 6.397 16.496 1.00 92.19 258 ILE A CA 1
ATOM 2146 C C . ILE A 1 258 ? -3.040 5.177 16.575 1.00 92.19 258 ILE A C 1
ATOM 2148 O O . ILE A 1 258 ? -2.924 4.524 17.615 1.00 92.19 258 ILE A O 1
ATOM 2152 N N . LYS A 1 259 ? -2.315 4.895 15.494 1.00 89.81 259 LYS A N 1
ATOM 2153 C CA . LYS A 1 259 ? -1.342 3.801 15.443 1.00 89.81 259 LYS A CA 1
ATOM 2154 C C . LYS A 1 259 ? -0.186 4.011 16.432 1.00 89.81 259 LYS A C 1
ATOM 2156 O O . LYS A 1 259 ? 0.184 3.049 17.108 1.00 89.81 259 LYS A O 1
ATOM 2161 N N . ASN A 1 260 ? 0.301 5.245 16.607 1.00 90.62 260 ASN A N 1
ATOM 2162 C CA . ASN A 1 260 ? 1.274 5.607 17.647 1.00 90.62 260 ASN A CA 1
ATOM 2163 C C . ASN A 1 260 ? 0.749 5.272 19.051 1.00 90.62 260 ASN A C 1
ATOM 2165 O O . ASN A 1 260 ? 1.464 4.642 19.829 1.00 90.62 260 ASN A O 1
ATOM 2169 N N . ILE A 1 261 ? -0.499 5.643 19.365 1.00 92.62 261 ILE A N 1
ATOM 2170 C CA . ILE A 1 261 ? -1.137 5.357 20.663 1.00 92.62 261 ILE A CA 1
ATOM 2171 C C . ILE A 1 261 ? -1.164 3.847 20.937 1.00 92.62 261 ILE A C 1
ATOM 2173 O O . ILE A 1 261 ? -0.842 3.411 22.040 1.00 92.62 261 ILE A O 1
ATOM 2177 N N . THR A 1 262 ? -1.495 3.043 19.924 1.00 88.88 262 THR A N 1
ATOM 2178 C CA . THR A 1 262 ? -1.556 1.5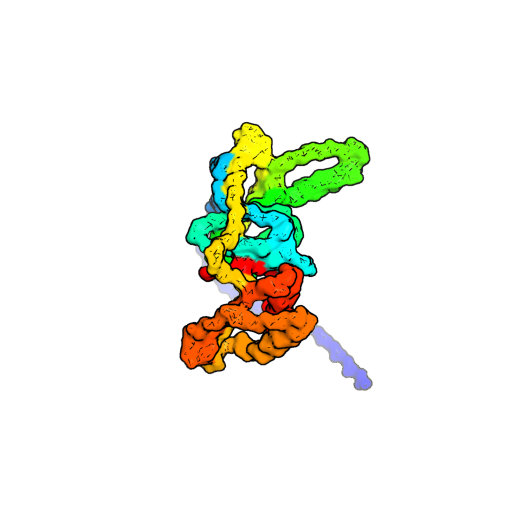73 20.038 1.00 88.88 262 THR A CA 1
ATOM 2179 C C . THR A 1 262 ? -0.192 0.871 19.997 1.00 88.88 262 THR A C 1
ATOM 2181 O O . THR A 1 262 ? -0.123 -0.349 20.150 1.00 88.88 262 THR A O 1
ATOM 2184 N N . GLY A 1 263 ? 0.905 1.605 19.777 1.00 85.94 263 GLY A N 1
ATOM 2185 C CA . GLY A 1 263 ? 2.248 1.033 19.643 1.00 85.94 263 GLY A CA 1
ATOM 2186 C C . GLY A 1 263 ? 2.439 0.172 18.388 1.00 85.94 263 GLY A C 1
ATOM 2187 O O . GLY A 1 263 ? 3.342 -0.671 18.344 1.00 85.94 263 GLY A O 1
ATOM 2188 N N . GLU A 1 264 ? 1.592 0.346 17.370 1.00 83.00 264 GLU A N 1
ATOM 2189 C CA . GLU A 1 264 ? 1.750 -0.346 16.095 1.00 83.00 264 GLU A CA 1
ATOM 2190 C C . GLU A 1 264 ? 3.020 0.127 15.369 1.00 83.00 264 GLU A C 1
ATOM 2192 O O . GLU A 1 264 ? 3.423 1.288 15.434 1.00 83.00 264 GLU A O 1
ATOM 2197 N N . LYS A 1 265 ? 3.689 -0.804 14.679 1.00 76.50 265 LYS A N 1
ATOM 2198 C CA . LYS A 1 265 ? 4.969 -0.533 14.014 1.00 76.50 265 LYS A CA 1
ATOM 2199 C C . LYS A 1 265 ? 4.767 0.012 12.605 1.00 76.50 265 LYS A C 1
ATOM 2201 O O . LYS A 1 265 ? 3.998 -0.541 11.818 1.00 76.50 265 LYS A O 1
ATOM 2206 N N . PHE A 1 266 ? 5.569 1.015 12.282 1.00 75.19 266 PHE A N 1
ATOM 2207 C CA . PHE A 1 266 ? 5.732 1.610 10.959 1.00 75.19 266 PHE A CA 1
ATOM 2208 C C . PHE A 1 266 ? 7.035 1.137 10.308 1.00 75.19 266 PHE A C 1
ATOM 2210 O O . PHE A 1 266 ? 7.921 0.672 11.038 1.00 75.19 266 PHE A O 1
ATOM 2217 N N . PRO A 1 267 ? 7.202 1.249 8.976 1.00 89.31 267 PRO A N 1
ATOM 2218 C CA . PRO A 1 267 ? 6.321 1.868 7.960 1.00 89.31 267 PRO A CA 1
ATOM 2219 C C . PRO A 1 267 ? 5.138 0.997 7.463 1.00 89.31 267 PRO A C 1
ATOM 2221 O O . PRO A 1 267 ? 5.223 -0.235 7.480 1.00 89.31 267 PRO A O 1
ATOM 2224 N N . GLN A 1 268 ? 4.036 1.621 7.005 1.00 91.25 268 GLN A N 1
ATOM 2225 C CA . GLN A 1 268 ? 2.847 0.942 6.439 1.00 91.25 268 GLN A CA 1
ATOM 2226 C C . GLN A 1 268 ? 2.233 1.671 5.224 1.00 91.25 268 GLN A C 1
ATOM 2228 O O . GLN A 1 268 ? 2.412 2.878 5.046 1.00 91.25 268 GLN A O 1
ATOM 2233 N N . ILE A 1 269 ? 1.487 0.919 4.401 1.00 95.25 269 ILE A N 1
ATOM 2234 C CA . ILE A 1 269 ? 0.640 1.427 3.317 1.00 95.25 269 ILE A CA 1
ATOM 2235 C C . ILE A 1 269 ? -0.831 1.280 3.723 1.00 95.25 269 ILE A C 1
ATOM 2237 O O . ILE A 1 269 ? -1.338 0.174 3.922 1.00 95.25 269 ILE A O 1
ATOM 2241 N N . HIS A 1 270 ? -1.533 2.402 3.790 1.00 94.88 270 HIS A N 1
ATOM 2242 C CA . HIS A 1 270 ? -2.955 2.489 4.073 1.00 94.88 270 HIS A CA 1
ATOM 2243 C C . HIS A 1 270 ? -3.751 2.570 2.771 1.00 94.88 270 HIS A C 1
ATOM 2245 O O . HIS A 1 270 ? -3.382 3.293 1.841 1.00 94.88 270 HIS A O 1
ATOM 2251 N N . LEU A 1 271 ? -4.849 1.819 2.725 1.00 95.12 271 LEU A N 1
ATOM 2252 C CA . LEU A 1 271 ? -5.792 1.785 1.616 1.00 95.12 271 LEU A CA 1
ATOM 2253 C C . LEU A 1 271 ? -7.195 2.119 2.131 1.00 95.12 271 LEU A C 1
ATOM 2255 O O . LEU A 1 271 ? -7.552 1.663 3.222 1.00 95.12 271 LEU A O 1
ATOM 2259 N N . PRO A 1 272 ? -8.002 2.849 1.350 1.00 93.75 272 PRO A N 1
ATOM 2260 C CA . PRO A 1 272 ? -9.425 2.988 1.598 1.00 93.75 272 PRO A CA 1
ATOM 2261 C C . PRO A 1 272 ? -10.132 1.626 1.637 1.00 93.75 272 PRO A C 1
ATOM 2263 O O . PRO A 1 272 ? -9.885 0.738 0.819 1.00 93.75 272 PRO A O 1
ATOM 2266 N N . ILE A 1 273 ? -11.043 1.486 2.589 1.00 90.75 273 ILE A N 1
ATOM 2267 C CA . ILE A 1 273 ? -11.960 0.366 2.778 1.00 90.75 273 ILE A CA 1
ATOM 2268 C C . ILE A 1 273 ? -13.294 0.758 2.144 1.00 90.75 273 ILE A C 1
ATOM 2270 O O . ILE A 1 273 ? -13.780 1.870 2.341 1.00 90.75 273 ILE A O 1
ATOM 2274 N N . THR A 1 274 ? -13.892 -0.157 1.392 1.00 87.00 274 THR A N 1
ATOM 2275 C CA . THR A 1 274 ? -15.174 0.047 0.703 1.00 87.00 274 THR A CA 1
ATOM 2276 C C . THR A 1 274 ? -16.113 -1.111 1.027 1.00 87.00 274 THR A C 1
ATOM 2278 O O . THR A 1 274 ? -15.652 -2.246 1.183 1.00 87.00 274 THR A O 1
ATOM 2281 N N . PHE A 1 275 ? -17.406 -0.812 1.152 1.00 76.31 275 PHE A N 1
ATOM 2282 C CA . PHE A 1 275 ? -18.489 -1.773 1.380 1.00 76.31 275 PHE A CA 1
ATOM 2283 C C . PHE A 1 275 ? -19.604 -1.572 0.364 1.00 76.31 275 PHE A C 1
ATOM 2285 O O . PHE A 1 275 ? -19.837 -0.397 -0.001 1.00 76.31 275 PHE A O 1
#

Sequence (275 aa):
MKRLLTLTVLLLLLSCDSNAQQDNRTIGIPDDFGKVKPKKAEKKFEIKDSIINNVILIEKEKVFTNGSNFLIDMPIKVQKEPIIIFNNDNRIPVELFFERKSFLYGQNEILLITRDWEYYESLREDERNTPGLHLIPYVQNKFYHIKRNNKSYNVDSLSIRMDDPRKPITLNFIKPEFNDGETIYYYADGYGSICCPRDKRWDYYEAIQNYIKLFAEKNNIKLENTRSVSNGEEGEHSSFYSLTELTNEQKLLFIQEIKNITGEKFPQIHLPITF